Protein AF-A0A2J7VI29-F1 (afdb_monomer_lite)

Sequence (296 aa):
MLHKLSFHVEPAAAAVPGETEPLSVAVHPLVNGQRLDPSGRYFFDVGLVLALRAHNAAPVDFFTCSCGVAGCIGIYEPSELRATADTVSWLIPTGKHGVELVRLPGAGPLLQFTFDRSEYELVLDDLVRQLERVSSSHGGRGVDIWACSEGDGSLPSLGARIAEERERAVAFYDREAWRRQVFGDLLFSELEFTHPNGYIGCLPLENLAYMLSSADHFHLSETAMAHIESVIVPSFRMGIERVTEMARTLAWTAFVHQAFRSERSPVGHALGHLKSAPEWPAVSFALVSDSRTFAP

Foldseek 3Di:
DAKAKAKDKAFDPDDDPPDPDFTEIAIFIAINNHTQQPPPQWGAPLLLCLLCQQPDKDFAQRTDALVPDRCPLPQNDTWIWHHDPFKTKIKGAQDPVGPPRDPDPPDDRIDIHMHTSVSSNVNSVVVVVVLQVVCVVVPNAAYDSHSDDPDPDGDDHSVVSSVVSNVVRVVVRVVVVLLCVQQPLLSQKWKWKAAPVRDIFIARLVLLLCVLLVHDPVDDDPSSSCCSRPPRNVQVVVDDVSSVVSSQVDFQLVSLVRRCVPPQHDPDDPPVVSNPDRHDHPMDIDMDRDPPPPDD

Secondary structure (DSSP, 8-state):
-PBPEEEEEEESS---TT----EEEEEEEEETTEES-TT--SEE-HHHHHHHTTT--EEE--EE-TT--TTTTS--SPEEEEE-SSEEEEEEE--TT---S---TT--SEEEEEEEHHHHHHHHHHHHHHHHHHHHHTTTPPEE--S-----S-PPPHHHHHHHHHHHHHHHHHHHHHHHHHHGGGTTEEEEEE-TTS-EEEEEHHHHHHHHTT--SS---HHHHHHIIIIIHHHHTT-HHHHHHHHTTS-HHHHHHHHHHSTTPPTT--THHHHT-SS--S-EEEEEES------

pLDDT: mean 74.11, std 16.55, range [24.84, 97.31]

Radius of gyration: 21.91 Å; chains: 1; bounding box: 55×42×60 Å

Structure (mmCIF, N/CA/C/O backbone):
data_AF-A0A2J7VI29-F1
#
_entry.id   AF-A0A2J7VI29-F1
#
loop_
_atom_site.group_PDB
_atom_site.id
_atom_site.type_symbol
_atom_site.label_atom_id
_atom_site.label_alt_id
_atom_site.label_comp_id
_atom_site.label_asym_id
_atom_site.label_entity_id
_atom_site.label_seq_id
_atom_site.pdbx_PDB_ins_code
_atom_site.Cartn_x
_atom_site.Cartn_y
_atom_site.Cartn_z
_atom_site.occupancy
_atom_site.B_iso_or_equiv
_atom_site.auth_seq_id
_atom_site.auth_comp_id
_atom_site.auth_asym_id
_atom_site.auth_atom_id
_atom_site.pdbx_PDB_model_num
ATOM 1 N N . MET A 1 1 ? -19.303 -16.030 13.561 1.00 80.69 1 MET A N 1
ATOM 2 C CA . MET A 1 1 ? -18.912 -16.012 14.987 1.00 80.69 1 MET A CA 1
ATOM 3 C C . MET A 1 1 ? -18.307 -14.650 15.266 1.00 80.69 1 MET A C 1
ATOM 5 O O . MET A 1 1 ? -17.481 -14.226 14.466 1.00 80.69 1 MET A O 1
ATOM 9 N N . LEU A 1 2 ? -18.760 -13.952 16.310 1.00 89.56 2 LEU A N 1
ATOM 10 C CA . LEU A 1 2 ? -18.180 -12.662 16.690 1.00 89.56 2 LEU A CA 1
ATOM 11 C C . LEU A 1 2 ? -16.917 -12.891 17.523 1.00 89.56 2 LEU A C 1
ATOM 13 O O . LEU A 1 2 ? -16.881 -13.778 18.377 1.00 89.56 2 LEU A O 1
ATOM 17 N N . HIS A 1 3 ? -15.894 -12.103 17.236 1.00 93.25 3 HIS A N 1
ATOM 18 C CA . HIS A 1 3 ? -14.623 -12.070 17.937 1.00 93.25 3 HIS A CA 1
ATOM 19 C C . HIS A 1 3 ? -14.610 -10.875 18.886 1.00 93.25 3 HIS A C 1
ATOM 21 O O . HIS A 1 3 ? -15.308 -9.888 18.662 1.00 93.25 3 HIS A O 1
ATOM 27 N N . LYS A 1 4 ? -13.777 -10.953 19.921 1.00 92.69 4 LYS A N 1
ATOM 28 C CA . LYS A 1 4 ? -13.492 -9.826 20.811 1.00 92.69 4 LYS A CA 1
ATOM 29 C C . LYS A 1 4 ? -12.178 -9.182 20.409 1.00 92.69 4 LYS A C 1
ATOM 31 O O . LYS A 1 4 ? -11.176 -9.887 20.304 1.00 92.69 4 LYS A O 1
ATOM 36 N N . LEU A 1 5 ? -12.188 -7.870 20.213 1.00 94.25 5 LEU A N 1
ATOM 37 C CA . LEU A 1 5 ? -10.986 -7.086 19.962 1.00 94.25 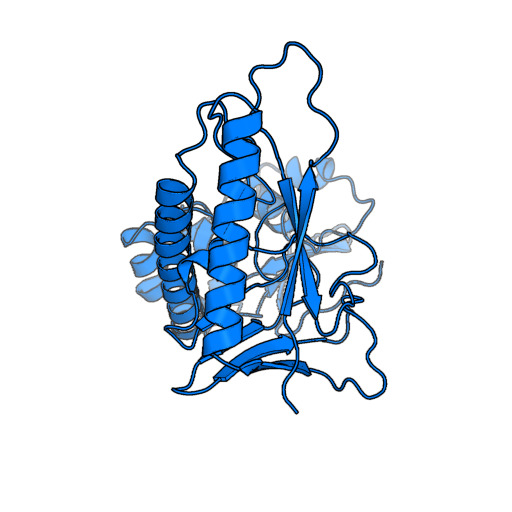5 LEU A CA 1
ATOM 38 C C . LEU A 1 5 ? -10.533 -6.401 21.252 1.00 94.25 5 LEU A C 1
ATOM 40 O O . LEU A 1 5 ? -11.349 -5.885 22.012 1.00 94.25 5 LEU A O 1
ATOM 44 N N . SER A 1 6 ? -9.230 -6.364 21.480 1.00 93.38 6 SER A N 1
ATOM 45 C CA . SER A 1 6 ? -8.593 -5.436 22.407 1.00 93.38 6 SER A CA 1
ATOM 46 C C . SER A 1 6 ? -7.226 -5.026 21.867 1.00 93.38 6 SER A C 1
ATOM 48 O O . SER A 1 6 ? -6.734 -5.598 20.894 1.00 93.38 6 SER A O 1
ATOM 50 N N . PHE A 1 7 ? -6.612 -4.020 22.484 1.00 91.62 7 PHE A N 1
ATOM 51 C CA . PHE A 1 7 ? -5.277 -3.559 22.124 1.00 91.62 7 PHE A CA 1
ATOM 52 C C . PHE A 1 7 ? -4.364 -3.594 23.338 1.00 91.62 7 PHE A C 1
ATOM 54 O O . PHE A 1 7 ? -4.783 -3.287 24.455 1.00 91.62 7 PHE A O 1
ATOM 61 N N . HIS A 1 8 ? -3.114 -3.964 23.098 1.00 88.31 8 HIS A N 1
ATOM 62 C CA . HIS A 1 8 ? -2.039 -3.822 24.060 1.00 88.31 8 HIS A CA 1
ATOM 63 C C . HIS A 1 8 ? -1.077 -2.749 23.561 1.00 88.31 8 HIS A C 1
ATOM 65 O O . HIS A 1 8 ? -0.648 -2.794 22.409 1.00 88.31 8 HIS A O 1
ATOM 71 N N . VAL A 1 9 ? -0.797 -1.768 24.416 1.00 85.62 9 VAL A N 1
ATOM 72 C CA . VAL A 1 9 ? 0.100 -0.649 24.122 1.00 85.62 9 VAL A CA 1
ATOM 73 C C . VAL A 1 9 ? 1.376 -0.855 24.927 1.00 85.62 9 VAL A C 1
ATOM 75 O O . VAL A 1 9 ? 1.343 -0.844 26.158 1.00 85.62 9 VAL A O 1
ATOM 78 N N . GLU A 1 10 ? 2.489 -1.049 24.230 1.00 79.50 10 GLU A N 1
ATOM 79 C CA . GLU A 1 10 ? 3.818 -1.212 24.813 1.00 79.50 10 GLU A CA 1
ATOM 80 C C . GLU A 1 10 ? 4.670 0.020 24.467 1.00 79.50 10 GLU A C 1
ATOM 82 O O . GLU A 1 10 ? 4.661 0.465 23.319 1.00 79.50 10 GLU A O 1
ATOM 87 N N . PRO A 1 11 ? 5.431 0.600 25.408 1.00 68.62 11 PRO A N 1
ATOM 88 C CA . PRO A 1 11 ? 6.469 1.561 25.051 1.00 68.62 11 PRO A CA 1
ATOM 89 C C . PRO A 1 11 ? 7.506 0.869 24.156 1.00 68.62 11 PRO A C 1
ATOM 91 O O . PRO A 1 11 ? 8.069 -0.154 24.553 1.00 68.62 11 PRO A O 1
ATOM 94 N N . ALA A 1 12 ? 7.787 1.412 22.971 1.00 59.31 12 ALA A N 1
ATOM 95 C CA . ALA A 1 12 ? 8.941 0.968 22.200 1.00 59.31 12 ALA A CA 1
ATOM 96 C C . ALA A 1 12 ? 10.185 1.425 22.975 1.00 59.31 12 ALA A C 1
ATOM 98 O O . ALA A 1 12 ? 10.277 2.606 23.278 1.00 59.31 12 ALA A O 1
ATOM 99 N N . ALA A 1 13 ? 11.031 0.473 23.393 1.00 53.31 13 ALA A N 1
ATOM 100 C CA . ALA A 1 13 ? 12.284 0.615 24.155 1.00 53.31 13 ALA A CA 1
ATOM 101 C C . ALA A 1 13 ? 12.536 1.973 24.856 1.00 53.31 13 ALA A C 1
ATOM 103 O O . ALA A 1 13 ? 12.713 2.999 24.212 1.00 53.31 13 ALA A O 1
ATOM 104 N N . ALA A 1 14 ? 12.631 1.950 26.193 1.00 44.53 14 ALA A N 1
ATOM 105 C CA . ALA A 1 14 ? 12.780 3.129 27.052 1.00 44.53 14 ALA A CA 1
ATOM 106 C C . ALA A 1 14 ? 13.687 4.224 26.458 1.00 44.53 14 ALA A C 1
ATOM 108 O O . ALA A 1 14 ? 14.887 4.010 26.285 1.00 44.53 14 ALA A O 1
ATOM 109 N N . ALA A 1 15 ? 13.098 5.397 26.206 1.00 44.59 15 ALA A N 1
ATOM 110 C CA . ALA A 1 15 ? 13.820 6.598 25.810 1.00 44.59 15 ALA A CA 1
ATOM 111 C C . ALA A 1 15 ? 15.013 6.830 26.752 1.00 44.59 15 ALA A C 1
ATOM 113 O O . ALA A 1 15 ? 14.869 6.766 27.981 1.00 44.59 15 ALA A O 1
ATOM 114 N N . VAL A 1 16 ? 16.191 7.093 26.186 1.00 44.09 16 VAL A N 1
ATOM 115 C CA . VAL A 1 16 ? 17.379 7.406 26.978 1.00 44.09 16 VAL A CA 1
ATOM 116 C C . VAL A 1 16 ? 17.107 8.711 27.743 1.00 44.09 16 VAL A C 1
ATOM 118 O O . VAL A 1 16 ? 16.681 9.704 27.143 1.00 44.09 16 VAL A O 1
ATOM 121 N N . PRO A 1 17 ? 17.312 8.756 29.074 1.00 38.56 17 PRO A N 1
ATOM 122 C CA . PRO A 1 17 ? 17.090 9.973 29.844 1.00 38.56 17 PRO A CA 1
ATOM 123 C C . PRO A 1 17 ? 17.957 11.119 29.309 1.00 38.56 17 PRO A C 1
ATOM 125 O O . PRO A 1 17 ? 19.179 11.079 29.422 1.00 38.56 17 PRO A O 1
ATOM 128 N N . GLY A 1 18 ? 17.318 12.147 28.745 1.00 43.62 18 GLY A N 1
ATOM 129 C CA . GLY A 1 18 ? 17.994 13.322 28.183 1.00 43.62 18 GLY A CA 1
ATOM 130 C C . GLY A 1 18 ? 17.698 13.579 26.707 1.00 43.62 18 GLY A C 1
ATOM 131 O O . GLY A 1 18 ? 17.940 14.691 26.245 1.00 43.62 18 GLY A O 1
ATOM 132 N N . GLU A 1 19 ? 17.112 12.618 25.991 1.00 44.69 19 GLU A N 1
ATOM 133 C CA . GLU A 1 19 ? 16.718 12.813 24.595 1.00 44.69 19 GLU A CA 1
ATOM 134 C C . GLU A 1 19 ? 15.324 13.462 24.487 1.00 44.69 19 GLU A C 1
ATOM 136 O O . GLU A 1 19 ? 14.339 13.097 25.144 1.00 44.69 19 GLU A O 1
ATOM 141 N N . THR A 1 20 ? 15.250 14.502 23.657 1.00 49.78 20 THR A N 1
ATOM 142 C CA . THR A 1 20 ? 14.024 15.215 23.259 1.00 49.78 20 THR A CA 1
ATOM 143 C C . THR A 1 20 ? 13.208 14.446 22.225 1.00 49.78 20 THR A C 1
ATOM 145 O O . THR A 1 20 ? 12.322 15.021 21.595 1.00 49.78 20 THR A O 1
ATOM 148 N N . GLU A 1 21 ? 13.505 13.164 22.031 1.00 53.47 21 GLU A N 1
ATOM 149 C CA . GLU A 1 21 ? 12.829 12.350 21.039 1.00 53.47 21 GLU A CA 1
ATOM 150 C C . GLU A 1 21 ? 11.382 12.038 21.454 1.00 53.47 21 GLU A C 1
ATOM 152 O O . GLU A 1 21 ? 11.040 12.029 22.652 1.00 53.47 21 GLU A O 1
ATOM 157 N N . PRO A 1 22 ? 10.493 11.853 20.466 1.00 55.94 22 PRO A N 1
ATOM 158 C CA . PRO A 1 22 ? 9.116 11.482 20.725 1.00 55.94 22 PRO A CA 1
ATOM 159 C C . PRO A 1 22 ? 9.017 10.086 21.342 1.00 55.94 22 PRO A C 1
ATOM 161 O O . PRO A 1 22 ? 9.824 9.203 21.058 1.00 55.94 22 PRO A O 1
ATOM 164 N N . LEU A 1 23 ? 8.001 9.866 22.180 1.00 65.56 23 LEU A N 1
ATOM 165 C CA . LEU A 1 23 ? 7.782 8.545 22.756 1.00 65.56 23 LEU A CA 1
ATOM 166 C C . LEU A 1 23 ? 7.130 7.645 21.705 1.00 65.56 23 LEU A C 1
ATOM 168 O O . LEU A 1 23 ? 5.953 7.814 21.384 1.00 65.56 23 LEU A O 1
ATOM 172 N N . SER A 1 24 ? 7.895 6.680 21.208 1.00 68.38 24 SER A N 1
ATOM 173 C CA . SER A 1 24 ? 7.383 5.639 20.322 1.00 68.38 24 SER A CA 1
ATOM 174 C C . SER A 1 24 ? 6.614 4.590 21.125 1.00 68.38 24 SER A C 1
ATOM 176 O O . SER A 1 24 ? 7.100 4.098 22.149 1.00 68.38 24 SER A O 1
ATOM 178 N N . VAL A 1 25 ? 5.410 4.234 20.677 1.00 74.75 25 VAL A N 1
ATOM 179 C CA . VAL A 1 25 ? 4.623 3.138 21.260 1.00 74.75 25 VAL A CA 1
ATOM 180 C C . VAL A 1 25 ? 4.304 2.093 20.203 1.00 74.75 25 VAL A C 1
ATOM 182 O O . VAL A 1 25 ? 3.877 2.401 19.095 1.00 74.75 25 VAL A O 1
ATOM 185 N N . ALA A 1 26 ? 4.473 0.830 20.571 1.00 76.44 26 ALA A N 1
ATOM 186 C CA . ALA A 1 26 ? 4.020 -0.289 19.776 1.00 76.44 26 ALA A CA 1
ATOM 187 C C . ALA A 1 26 ? 2.586 -0.644 20.188 1.00 76.44 26 ALA A C 1
ATOM 189 O O . ALA A 1 26 ? 2.298 -0.899 21.360 1.00 76.44 26 ALA A O 1
ATOM 190 N N . VAL A 1 27 ? 1.669 -0.650 19.220 1.00 83.56 27 VAL A N 1
ATOM 191 C CA . VAL A 1 27 ? 0.286 -1.087 19.430 1.00 83.56 27 VAL A CA 1
ATOM 192 C C . VAL A 1 27 ? 0.111 -2.477 18.841 1.00 83.56 27 VAL A C 1
ATOM 194 O O . VAL A 1 27 ? 0.447 -2.736 17.688 1.00 83.56 27 VAL A O 1
ATOM 197 N N . HIS A 1 28 ? -0.439 -3.386 19.637 1.00 86.75 28 HIS A N 1
ATOM 198 C CA . HIS A 1 28 ? -0.643 -4.774 19.254 1.00 86.75 28 HIS A CA 1
ATOM 199 C C . HIS A 1 28 ? -2.128 -5.129 19.341 1.00 86.75 28 HIS A C 1
ATOM 201 O O . HIS A 1 28 ? -2.707 -5.014 20.424 1.00 86.75 28 HIS A O 1
ATOM 207 N N . PRO A 1 29 ? -2.769 -5.564 18.240 1.00 89.25 29 PRO A N 1
ATOM 208 C CA . PRO A 1 29 ? -4.144 -6.043 18.283 1.00 89.25 29 PRO A CA 1
ATOM 209 C C . PRO A 1 29 ? -4.206 -7.446 18.895 1.00 89.25 29 PRO A C 1
ATOM 211 O O . PRO A 1 29 ? -3.446 -8.348 18.521 1.00 89.25 29 PRO A O 1
ATOM 214 N N . LEU A 1 30 ? -5.148 -7.636 19.817 1.00 90.62 30 LEU A N 1
ATOM 215 C CA . LEU A 1 30 ? -5.491 -8.919 20.410 1.00 90.62 30 LEU A CA 1
ATOM 216 C C . LEU A 1 30 ? -6.895 -9.309 19.955 1.00 90.62 30 LEU A C 1
ATOM 218 O O . LEU A 1 30 ? -7.877 -8.650 20.292 1.00 90.62 30 LEU A O 1
ATOM 222 N N . VAL A 1 31 ? -7.002 -10.421 19.235 1.00 89.44 31 VAL A N 1
ATOM 223 C CA . VAL A 1 31 ? -8.285 -11.018 18.860 1.00 89.44 31 VAL A CA 1
ATOM 224 C C . VAL A 1 31 ? -8.525 -12.222 19.756 1.00 89.44 31 VAL A C 1
ATOM 226 O O . VAL A 1 31 ? -7.710 -13.140 19.819 1.00 89.44 31 VAL A O 1
ATOM 229 N N . ASN A 1 32 ? -9.639 -12.214 20.487 1.00 90.38 32 ASN A N 1
ATOM 230 C CA . ASN A 1 32 ? -9.966 -13.212 21.507 1.00 90.38 32 ASN A CA 1
ATOM 231 C C . ASN A 1 32 ? -8.832 -13.396 22.538 1.00 90.38 32 ASN A C 1
ATOM 233 O O . ASN A 1 32 ? -8.572 -14.504 23.000 1.00 90.38 32 ASN A O 1
ATOM 237 N N . GLY A 1 33 ? -8.140 -12.303 22.880 1.00 88.50 33 GLY A N 1
ATOM 238 C CA . GLY A 1 33 ? -7.009 -12.312 23.813 1.00 88.50 33 GLY A CA 1
ATOM 239 C C . GLY A 1 33 ? -5.690 -12.831 23.229 1.00 88.50 33 GLY A C 1
ATOM 240 O O . GLY A 1 33 ? -4.709 -12.917 23.961 1.00 88.50 33 GLY A O 1
ATOM 241 N N . GLN A 1 34 ? -5.636 -13.158 21.935 1.00 87.06 34 GLN A N 1
ATOM 242 C CA . GLN A 1 34 ? -4.415 -13.591 21.256 1.00 87.06 34 GLN A CA 1
ATOM 243 C C . GLN A 1 34 ? -3.879 -12.484 20.356 1.00 87.06 34 GLN A C 1
ATOM 245 O O . GLN A 1 34 ? -4.606 -11.941 19.525 1.00 87.06 34 GLN A O 1
ATOM 250 N N . ARG A 1 35 ? -2.594 -12.166 20.509 1.00 84.62 35 ARG A N 1
ATOM 251 C CA . ARG A 1 35 ? -1.897 -11.202 19.657 1.00 84.62 35 ARG A CA 1
ATOM 252 C C . ARG A 1 35 ? -1.860 -11.717 18.220 1.00 84.62 35 ARG A C 1
ATOM 254 O O . ARG A 1 35 ? -1.420 -12.843 18.013 1.00 84.62 35 ARG A O 1
ATOM 261 N N . LEU A 1 36 ? -2.287 -10.900 17.252 1.00 79.12 36 LEU A N 1
ATOM 262 C CA . LEU A 1 36 ? -2.335 -11.318 15.843 1.00 79.12 36 LEU A CA 1
ATOM 263 C C . LEU A 1 36 ? -0.957 -11.606 15.248 1.00 79.12 36 LEU A C 1
ATOM 265 O O . LEU A 1 36 ? -0.849 -12.529 14.456 1.00 79.12 36 LEU A O 1
ATOM 269 N N . ASP A 1 37 ? 0.081 -10.887 15.673 1.00 76.50 37 ASP A N 1
ATOM 270 C CA . ASP A 1 37 ? 1.482 -11.206 15.386 1.00 76.50 37 ASP A CA 1
ATOM 271 C C . ASP A 1 37 ? 2.205 -11.596 16.686 1.00 76.50 37 ASP A C 1
ATOM 273 O O . ASP A 1 37 ? 2.745 -10.724 17.374 1.00 76.50 37 ASP A O 1
ATOM 277 N N . PRO A 1 38 ? 2.226 -12.888 17.058 1.00 71.31 38 PRO A N 1
ATOM 278 C CA . PRO A 1 38 ? 2.905 -13.348 18.267 1.00 71.31 38 PRO A CA 1
ATOM 279 C C . PRO A 1 38 ? 4.416 -13.093 18.254 1.00 71.31 38 PRO A C 1
ATOM 281 O O . PRO A 1 38 ? 5.033 -13.054 19.315 1.00 71.31 38 PRO A O 1
ATOM 284 N N . SER A 1 39 ? 5.013 -12.959 17.066 1.00 69.00 39 SER A N 1
ATOM 285 C CA . SER A 1 39 ? 6.457 -12.805 16.892 1.00 69.00 39 SER A CA 1
ATOM 286 C C . SER A 1 39 ? 6.938 -11.361 17.044 1.00 69.00 39 SER A C 1
ATOM 288 O O . SER A 1 39 ? 8.134 -11.144 17.228 1.00 69.00 39 SER A O 1
ATOM 290 N N . GLY A 1 40 ? 6.019 -10.393 16.971 1.00 70.00 40 GLY A N 1
ATOM 291 C CA . GLY A 1 40 ? 6.326 -8.964 17.016 1.00 70.00 40 GLY A CA 1
ATOM 292 C C . GLY A 1 40 ? 7.206 -8.483 15.866 1.00 70.00 40 GLY A C 1
ATOM 293 O O . GLY A 1 40 ? 7.924 -7.501 16.018 1.00 70.00 40 GLY A O 1
ATOM 294 N N . ARG A 1 41 ? 7.179 -9.195 14.737 1.00 68.44 41 ARG A N 1
ATOM 295 C CA . ARG A 1 41 ? 7.944 -8.872 13.529 1.00 68.44 41 ARG A CA 1
ATOM 296 C C . ARG A 1 41 ? 7.280 -7.793 12.683 1.00 68.44 41 ARG A C 1
ATOM 298 O O . ARG A 1 41 ? 7.955 -7.205 11.842 1.00 68.44 41 ARG A O 1
ATOM 305 N N . TYR A 1 42 ? 5.985 -7.563 12.875 1.00 71.88 42 TYR A N 1
ATOM 306 C CA . TYR A 1 42 ? 5.188 -6.660 12.058 1.00 71.88 42 TYR A CA 1
ATOM 307 C C . TYR A 1 42 ? 4.680 -5.485 12.885 1.00 71.88 42 TYR A C 1
ATOM 309 O O . TYR A 1 42 ? 4.331 -5.622 14.063 1.00 71.88 42 TYR A O 1
ATOM 317 N N . PHE A 1 43 ? 4.597 -4.329 12.237 1.00 75.25 43 PHE A N 1
ATOM 318 C CA . PHE A 1 43 ? 3.990 -3.148 12.825 1.00 75.25 43 PHE A CA 1
ATOM 319 C C . PHE A 1 43 ? 2.520 -3.101 12.436 1.00 75.25 43 PHE A C 1
ATOM 321 O O . PHE A 1 43 ? 2.182 -3.286 11.269 1.00 75.25 43 PHE A O 1
ATOM 328 N N . PHE A 1 44 ? 1.650 -2.891 13.421 1.00 80.69 44 PHE A N 1
ATOM 329 C CA . PHE A 1 44 ? 0.224 -2.732 13.180 1.00 80.69 44 PHE A CA 1
ATOM 330 C C . PHE A 1 44 ? -0.089 -1.265 12.894 1.00 80.69 44 PHE A C 1
ATOM 332 O O . PHE A 1 44 ? 0.242 -0.402 13.712 1.00 80.69 44 PHE A O 1
ATOM 339 N N . ASP A 1 45 ? -0.753 -0.987 11.773 1.00 78.44 45 ASP A N 1
ATOM 340 C CA . ASP A 1 45 ? -1.112 0.379 11.383 1.00 78.44 45 ASP A CA 1
ATOM 341 C C . ASP A 1 45 ? -2.344 0.876 12.160 1.00 78.44 45 ASP A C 1
ATOM 343 O O . ASP A 1 45 ? -3.485 0.927 11.687 1.00 78.44 45 ASP A O 1
ATOM 347 N N . VAL A 1 46 ? -2.110 1.214 13.426 1.00 79.69 46 VAL A N 1
ATOM 348 C CA . VAL A 1 46 ? -3.139 1.740 14.325 1.00 79.69 46 VAL A CA 1
ATOM 349 C C . VAL A 1 46 ? -3.636 3.116 13.882 1.00 79.69 46 VAL A C 1
ATOM 351 O O . VAL A 1 46 ? -4.810 3.424 14.089 1.00 79.69 46 VAL A O 1
ATOM 354 N N . GLY A 1 47 ? -2.775 3.933 13.270 1.00 76.12 47 GLY A N 1
ATOM 355 C CA . GLY A 1 47 ? -3.136 5.262 12.781 1.00 76.12 47 GLY A CA 1
ATOM 356 C C . GLY A 1 47 ? -4.242 5.170 11.737 1.00 76.12 47 GLY A C 1
ATOM 357 O O . GLY A 1 47 ? -5.292 5.801 11.889 1.00 76.12 47 GLY A O 1
ATOM 358 N N . LEU A 1 48 ? -4.056 4.282 10.760 1.00 75.56 48 LEU A N 1
ATOM 359 C CA . LEU A 1 48 ? -5.034 3.991 9.721 1.00 75.56 48 LEU A CA 1
ATOM 360 C C . LEU A 1 48 ? -6.347 3.425 10.286 1.00 75.56 48 LEU A C 1
ATOM 362 O O . LEU A 1 48 ? -7.438 3.873 9.924 1.00 75.56 48 LEU A O 1
ATOM 366 N N . VAL A 1 49 ? -6.270 2.486 11.234 1.00 82.06 49 VAL A N 1
ATOM 367 C CA . VAL A 1 49 ? -7.465 1.898 11.868 1.00 82.06 49 VAL A CA 1
ATOM 368 C C . VAL A 1 49 ? -8.257 2.933 12.677 1.00 82.06 49 VAL A C 1
ATOM 370 O O . VAL A 1 49 ? -9.492 2.953 12.622 1.00 82.06 49 VAL A O 1
ATOM 373 N N . LEU A 1 50 ? -7.573 3.825 13.398 1.00 82.25 50 LEU A N 1
ATOM 374 C CA . LEU A 1 50 ? -8.201 4.925 14.134 1.00 82.25 50 LEU A CA 1
ATOM 375 C C . LEU A 1 50 ? -8.792 5.989 13.205 1.00 82.25 50 LEU A C 1
ATOM 377 O O . LEU A 1 50 ? -9.822 6.574 13.547 1.00 82.25 50 LEU A O 1
ATOM 381 N N . ALA A 1 51 ? -8.170 6.226 12.050 1.00 76.44 51 ALA A N 1
ATOM 382 C CA . ALA A 1 51 ? -8.643 7.162 11.039 1.00 76.44 51 ALA A CA 1
ATOM 383 C C . ALA A 1 51 ? -9.924 6.681 10.340 1.00 76.44 51 ALA A C 1
ATOM 385 O O . ALA A 1 51 ? -10.856 7.463 10.134 1.00 76.44 51 ALA A O 1
ATOM 386 N N . LEU A 1 52 ? -9.989 5.392 9.995 1.00 75.00 52 LEU A N 1
ATOM 387 C CA . LEU A 1 52 ? -11.131 4.798 9.293 1.00 75.00 52 LEU A CA 1
ATOM 388 C C . LEU A 1 52 ? -12.299 4.455 10.228 1.00 75.00 52 LEU A C 1
ATOM 390 O O . LEU A 1 52 ? -13.464 4.515 9.813 1.00 75.00 52 LEU A O 1
ATOM 394 N N . ARG A 1 53 ? -12.001 4.118 11.493 1.00 76.38 53 ARG A N 1
ATOM 395 C CA . ARG A 1 53 ? -12.977 3.625 12.481 1.00 76.38 53 ARG A CA 1
ATOM 396 C C . ARG A 1 53 ? -13.846 2.503 11.881 1.00 76.38 53 ARG A C 1
ATOM 398 O O . ARG A 1 53 ? -13.366 1.672 11.118 1.00 76.38 53 ARG A O 1
ATOM 405 N N . ALA A 1 54 ? -15.125 2.456 12.251 1.00 66.50 54 ALA A N 1
ATOM 406 C CA . ALA A 1 54 ? -16.130 1.537 11.722 1.00 66.50 54 ALA A CA 1
ATOM 407 C C . ALA A 1 54 ? -16.970 2.163 10.590 1.00 66.50 54 ALA A C 1
ATOM 409 O O . ALA A 1 54 ? -18.077 1.704 10.310 1.00 66.50 54 ALA A O 1
ATOM 410 N N . HIS A 1 55 ? -16.540 3.280 9.996 1.00 64.25 55 HIS A N 1
ATOM 411 C CA . HIS A 1 55 ? -17.440 4.075 9.155 1.00 64.25 55 HIS A CA 1
ATOM 412 C C . HIS A 1 55 ? -17.522 3.592 7.711 1.00 64.25 55 HIS A C 1
ATOM 414 O O . HIS A 1 55 ? -18.593 3.703 7.121 1.00 64.25 55 HIS A O 1
ATOM 420 N N . ASN A 1 56 ? -16.450 3.016 7.168 1.00 63.19 56 ASN A N 1
ATOM 421 C CA . ASN A 1 56 ? -16.370 2.682 5.749 1.00 63.19 56 ASN A CA 1
ATOM 422 C C . ASN A 1 56 ? -15.840 1.268 5.528 1.00 63.19 56 ASN A C 1
ATOM 424 O O . ASN A 1 56 ? -15.003 0.788 6.287 1.00 63.19 56 ASN A O 1
ATOM 428 N N . ALA A 1 57 ? -16.303 0.625 4.454 1.00 69.38 57 ALA A N 1
ATOM 429 C CA . ALA A 1 57 ? -15.562 -0.483 3.879 1.00 69.38 57 ALA A CA 1
ATOM 430 C C . ALA A 1 57 ? -14.383 0.087 3.078 1.00 69.38 57 ALA A C 1
ATOM 432 O O . ALA A 1 57 ? -14.595 0.950 2.226 1.00 69.38 57 ALA A O 1
ATOM 433 N N . ALA A 1 58 ? -13.165 -0.360 3.359 1.00 69.69 58 ALA A N 1
ATOM 434 C CA . ALA A 1 58 ? -11.956 0.115 2.702 1.00 69.69 58 ALA A CA 1
ATOM 435 C C . ALA A 1 58 ? -10.928 -1.021 2.602 1.00 69.69 58 ALA A C 1
ATOM 437 O O . ALA A 1 58 ? -10.870 -1.860 3.508 1.00 69.69 58 ALA A O 1
ATOM 438 N N . PRO A 1 59 ? -10.099 -1.064 1.542 1.00 71.44 59 PRO A N 1
ATOM 439 C CA . PRO A 1 59 ? -8.848 -1.807 1.629 1.00 71.44 59 PRO A CA 1
ATOM 440 C C . PRO A 1 59 ? -8.033 -1.225 2.792 1.00 71.44 59 PRO A C 1
ATOM 442 O O . PRO A 1 59 ? -8.162 -0.050 3.066 1.00 71.44 59 PRO A O 1
ATOM 445 N N . VAL A 1 60 ? -7.258 -1.997 3.540 1.00 73.75 60 VAL A N 1
ATOM 446 C CA . VAL A 1 60 ? -6.437 -1.527 4.672 1.00 73.75 60 VAL A CA 1
ATOM 447 C C . VAL A 1 60 ? -5.207 -2.410 4.719 1.00 73.75 60 VAL A C 1
ATOM 449 O O . VAL A 1 60 ? -5.339 -3.622 4.613 1.00 73.75 60 VAL A O 1
ATOM 452 N N . ASP A 1 61 ? -4.027 -1.847 4.933 1.00 74.06 61 ASP A N 1
ATOM 453 C CA . ASP A 1 61 ? -2.838 -2.644 5.224 1.00 74.06 61 ASP A CA 1
ATOM 454 C C . ASP A 1 61 ? -2.635 -2.679 6.734 1.00 74.06 61 ASP A C 1
ATOM 456 O O . ASP A 1 61 ? -1.923 -1.869 7.312 1.00 74.06 61 ASP A O 1
ATOM 460 N N . PHE A 1 62 ? -3.317 -3.617 7.403 1.00 77.38 62 PHE A N 1
ATOM 461 C CA . PHE A 1 62 ? -3.273 -3.713 8.869 1.00 77.38 62 PHE A CA 1
ATOM 462 C C . PHE A 1 62 ? -1.859 -3.940 9.407 1.00 77.38 62 PHE A C 1
ATOM 464 O O . PHE A 1 62 ? -1.593 -3.623 10.563 1.00 77.38 62 PHE A O 1
ATOM 471 N N . PHE A 1 63 ? -0.981 -4.526 8.594 1.00 76.88 63 PHE A N 1
ATOM 472 C CA . PHE A 1 63 ? 0.379 -4.866 8.969 1.00 76.88 63 PHE A CA 1
ATOM 473 C C . PHE A 1 63 ? 1.353 -4.398 7.894 1.00 76.88 63 PHE A C 1
ATOM 475 O O . PHE A 1 63 ? 1.172 -4.696 6.713 1.00 76.88 63 PHE A O 1
ATOM 482 N N . THR A 1 64 ? 2.420 -3.729 8.317 1.00 68.31 64 THR A N 1
ATOM 483 C CA . THR A 1 64 ? 3.494 -3.266 7.435 1.00 68.31 64 THR A CA 1
ATOM 484 C C . THR A 1 64 ? 4.862 -3.638 7.999 1.00 68.31 64 THR A C 1
ATOM 486 O O . THR A 1 64 ? 5.010 -4.028 9.165 1.00 68.31 64 THR A O 1
ATOM 489 N N . CYS A 1 65 ? 5.892 -3.503 7.159 1.00 64.38 65 CYS A N 1
ATOM 490 C CA . CYS A 1 65 ? 7.269 -3.418 7.632 1.00 64.38 65 CYS A CA 1
ATOM 491 C C . CYS A 1 65 ? 7.483 -2.033 8.234 1.00 64.38 65 CYS A C 1
ATOM 493 O O . CYS A 1 65 ? 6.596 -1.176 8.154 1.00 64.38 65 CYS A O 1
ATOM 495 N N . SER A 1 66 ? 8.659 -1.800 8.815 1.00 58.03 66 SER A N 1
ATOM 496 C CA . SER A 1 66 ? 9.020 -0.460 9.278 1.00 58.03 66 SER A CA 1
ATOM 497 C C . SER A 1 66 ? 8.788 0.572 8.167 1.00 58.03 66 SER A C 1
ATOM 499 O O . SER A 1 66 ? 8.137 1.572 8.394 1.00 58.03 66 SER A O 1
ATOM 501 N N . CYS A 1 67 ? 9.127 0.254 6.918 1.00 56.47 67 CYS A N 1
ATOM 502 C CA . CYS A 1 67 ? 8.903 1.074 5.723 1.00 56.47 67 CYS A CA 1
ATOM 503 C C . CYS A 1 67 ? 7.471 1.587 5.448 1.00 56.47 67 CYS A C 1
ATOM 505 O O . CYS A 1 67 ? 7.329 2.468 4.603 1.00 56.47 67 CYS A O 1
ATOM 507 N N . GLY A 1 68 ? 6.417 1.022 6.053 1.00 55.19 68 GLY A N 1
ATOM 508 C CA . GLY A 1 68 ? 5.026 1.466 5.844 1.00 55.19 68 GLY A CA 1
ATOM 509 C C . GLY A 1 68 ? 4.428 1.178 4.455 1.00 55.19 68 GLY A C 1
ATOM 510 O O . GLY A 1 68 ? 3.311 1.591 4.171 1.00 55.19 68 GLY A O 1
ATOM 511 N N . VAL A 1 69 ? 5.149 0.479 3.573 1.00 58.31 69 VAL A N 1
ATOM 512 C CA . VAL A 1 69 ? 4.680 0.140 2.217 1.00 58.31 69 VAL A CA 1
ATOM 513 C C . VAL A 1 69 ? 3.762 -1.085 2.259 1.00 58.31 69 VAL A C 1
ATOM 515 O O . VAL A 1 69 ? 4.095 -2.086 2.882 1.00 58.31 69 VAL A O 1
ATOM 518 N N . ALA A 1 70 ? 2.631 -1.059 1.559 1.00 56.66 70 ALA A N 1
ATOM 519 C CA . ALA A 1 70 ? 1.761 -2.227 1.420 1.00 56.66 70 ALA A CA 1
ATOM 520 C C . ALA A 1 70 ? 2.503 -3.425 0.793 1.00 56.66 70 ALA A C 1
ATOM 522 O O . ALA A 1 70 ? 3.251 -3.273 -0.173 1.00 56.66 70 ALA A O 1
ATOM 523 N N . GLY A 1 71 ? 2.310 -4.629 1.333 1.00 53.69 71 GLY A N 1
ATOM 524 C CA . GLY A 1 71 ? 2.884 -5.866 0.789 1.00 53.69 71 GLY A CA 1
ATOM 525 C C . GLY A 1 71 ? 4.370 -6.125 1.035 1.00 53.69 71 GLY A C 1
ATOM 526 O O . GLY A 1 71 ? 4.807 -7.256 0.830 1.00 53.69 71 GLY A O 1
ATOM 527 N N . CYS A 1 72 ? 5.119 -5.171 1.591 1.00 59.88 72 CYS A N 1
ATOM 528 C CA . CYS A 1 72 ? 6.540 -5.348 1.939 1.00 59.88 72 CYS A CA 1
ATOM 529 C C . CYS A 1 72 ? 6.812 -6.459 2.977 1.00 59.88 72 CYS A C 1
ATOM 531 O O . CYS A 1 72 ? 7.941 -6.908 3.150 1.00 59.88 72 CYS A O 1
ATOM 533 N N . ILE A 1 73 ? 5.778 -6.910 3.695 1.00 60.62 73 ILE A N 1
ATOM 534 C CA . ILE A 1 73 ? 5.853 -8.019 4.662 1.00 60.62 73 ILE A CA 1
ATOM 535 C C . ILE A 1 73 ? 5.340 -9.347 4.100 1.00 60.62 73 ILE A C 1
ATOM 537 O O . ILE A 1 73 ? 5.148 -10.299 4.854 1.00 60.62 73 ILE A O 1
ATOM 541 N N . GLY A 1 74 ? 5.086 -9.421 2.792 1.00 56.59 74 GLY A N 1
ATOM 542 C CA . GLY A 1 74 ? 4.572 -10.622 2.135 1.00 56.59 74 GLY A CA 1
ATOM 543 C C . GLY A 1 74 ? 3.042 -10.726 2.064 1.00 56.59 74 GLY A C 1
ATOM 544 O O . GLY A 1 74 ? 2.534 -11.765 1.640 1.00 56.59 74 GLY A O 1
ATOM 545 N N . ILE A 1 75 ? 2.300 -9.673 2.443 1.00 62.38 75 ILE A N 1
ATOM 546 C CA . ILE A 1 75 ? 0.840 -9.551 2.240 1.00 62.38 75 ILE A CA 1
ATOM 547 C C . ILE A 1 75 ? 0.580 -8.798 0.930 1.00 62.38 75 ILE A C 1
ATOM 549 O O . ILE A 1 75 ? 0.314 -7.604 0.923 1.00 62.38 75 ILE A O 1
ATOM 553 N N . TYR A 1 76 ? 0.729 -9.481 -0.203 1.00 57.41 76 TYR A N 1
ATOM 554 C CA . TYR A 1 76 ? 0.678 -8.834 -1.525 1.00 57.41 76 TYR A CA 1
ATOM 555 C C . TYR A 1 76 ? -0.737 -8.498 -2.020 1.00 57.41 76 TYR A C 1
ATOM 557 O O . TYR A 1 76 ? -0.895 -7.742 -2.975 1.00 57.41 76 TYR A O 1
ATOM 565 N N . GLU A 1 77 ? -1.763 -9.063 -1.388 1.00 65.81 77 GLU A N 1
ATOM 566 C CA . GLU A 1 77 ? -3.159 -8.694 -1.618 1.00 65.81 77 GLU A CA 1
ATOM 567 C C . GLU A 1 77 ? -3.608 -7.749 -0.500 1.00 65.81 77 GLU A C 1
ATOM 569 O O . GLU A 1 77 ? -3.259 -7.992 0.654 1.00 65.81 77 GLU A O 1
ATOM 574 N N . PRO A 1 78 ? -4.385 -6.694 -0.791 1.00 69.38 78 PRO A N 1
ATOM 575 C CA . PRO A 1 78 ? -4.811 -5.763 0.247 1.00 69.38 78 PRO A CA 1
ATOM 576 C C . PRO A 1 78 ? -5.658 -6.492 1.289 1.00 69.38 78 PRO A C 1
ATOM 578 O O . PRO A 1 78 ? -6.513 -7.314 0.941 1.00 69.38 78 PRO A O 1
ATOM 581 N N . SER A 1 79 ? -5.472 -6.152 2.564 1.00 79.75 79 SER A N 1
ATOM 582 C CA . SER A 1 79 ? -6.490 -6.523 3.547 1.00 79.75 79 SER A CA 1
ATOM 583 C C . SER A 1 79 ? -7.712 -5.623 3.369 1.00 79.75 79 SER A C 1
ATOM 585 O O . SER A 1 79 ? -7.658 -4.598 2.692 1.00 79.75 79 SER A O 1
ATOM 587 N N . GLU A 1 80 ? -8.845 -6.002 3.946 1.00 83.88 80 GLU A N 1
ATOM 588 C CA . GLU A 1 80 ? -10.068 -5.208 3.877 1.00 83.88 80 GLU A CA 1
ATOM 589 C C . GLU A 1 80 ? -10.657 -5.012 5.269 1.00 83.88 80 GLU A C 1
ATOM 591 O O . GLU A 1 80 ? -10.807 -5.959 6.045 1.00 83.88 80 GLU A O 1
ATOM 596 N N . LEU A 1 81 ? -11.058 -3.781 5.561 1.00 86.94 81 LEU A N 1
ATOM 597 C CA . LEU A 1 81 ? -11.995 -3.465 6.623 1.00 86.94 81 LEU A CA 1
ATOM 598 C C . LEU A 1 81 ? -13.381 -3.371 5.987 1.00 86.94 81 LEU A C 1
ATOM 600 O O . LEU A 1 81 ? -13.586 -2.603 5.055 1.00 86.94 81 LEU A O 1
ATOM 604 N N . ARG A 1 82 ? -14.349 -4.150 6.469 1.00 88.50 82 ARG A N 1
ATOM 605 C CA . ARG A 1 82 ? -15.753 -4.078 6.038 1.00 88.50 82 ARG A CA 1
ATOM 606 C C . ARG A 1 82 ? -16.621 -3.701 7.219 1.00 88.50 82 ARG A C 1
ATOM 608 O O . ARG A 1 82 ? -16.608 -4.407 8.219 1.00 88.50 82 ARG A O 1
ATOM 615 N N . ALA A 1 83 ? -17.409 -2.644 7.093 1.00 86.56 83 ALA A N 1
ATOM 616 C CA . ALA A 1 83 ? -18.358 -2.246 8.123 1.00 86.56 83 ALA A CA 1
ATOM 617 C C . ALA A 1 83 ? -19.804 -2.380 7.629 1.00 86.56 83 ALA A C 1
ATOM 619 O O . ALA A 1 83 ? -20.133 -1.984 6.512 1.00 86.56 83 ALA A O 1
ATOM 620 N N . THR A 1 84 ? -20.671 -2.925 8.476 1.00 86.56 84 THR A N 1
ATOM 621 C CA . THR A 1 84 ? -22.132 -2.894 8.336 1.00 86.56 84 THR A CA 1
ATOM 622 C C . THR A 1 84 ? -22.733 -2.074 9.478 1.00 86.56 84 THR A C 1
ATOM 624 O O . THR A 1 84 ? -22.000 -1.514 10.295 1.00 86.56 84 THR A O 1
ATOM 627 N N . ALA A 1 85 ? -24.063 -1.982 9.559 1.00 85.56 85 ALA A N 1
ATOM 628 C CA . ALA A 1 85 ? -24.727 -1.336 10.693 1.00 85.56 85 ALA A CA 1
ATOM 629 C C . ALA A 1 85 ? -24.339 -1.972 12.041 1.00 85.56 85 ALA A C 1
ATOM 631 O O . ALA A 1 85 ? -24.161 -1.252 13.016 1.00 85.56 85 ALA A O 1
ATOM 632 N N . ASP A 1 86 ? -24.126 -3.290 12.064 1.00 90.94 86 ASP A N 1
ATOM 633 C CA . ASP A 1 86 ? -23.973 -4.052 13.309 1.00 90.94 86 ASP A CA 1
ATOM 634 C C . ASP A 1 86 ? -22.571 -4.638 13.500 1.00 90.94 86 ASP A C 1
ATOM 636 O O . ASP A 1 86 ? -22.216 -5.054 14.599 1.00 90.94 86 ASP A O 1
ATOM 640 N N . THR A 1 87 ? -21.752 -4.703 12.444 1.00 92.94 87 THR A N 1
ATOM 641 C CA . THR A 1 87 ? -20.463 -5.406 12.507 1.00 92.94 87 THR A CA 1
ATOM 642 C C . THR A 1 87 ? -19.336 -4.677 11.801 1.00 92.94 87 THR A C 1
ATOM 644 O O . THR A 1 87 ? -19.553 -3.947 10.835 1.00 92.94 87 THR A O 1
ATOM 647 N N . VAL A 1 88 ? -18.113 -4.953 12.246 1.00 92.06 88 VAL A N 1
ATOM 648 C CA . VAL A 1 88 ? -16.876 -4.619 11.533 1.00 92.06 88 VAL A CA 1
ATOM 649 C C . VAL A 1 88 ? -16.110 -5.911 11.294 1.00 92.06 88 VAL A C 1
ATOM 651 O O . VAL A 1 88 ? -15.987 -6.727 12.201 1.00 92.06 88 VAL A O 1
ATOM 654 N N . SER A 1 89 ? -15.612 -6.133 10.083 1.00 92.19 89 SER A N 1
ATOM 655 C CA . SER A 1 89 ? -14.799 -7.296 9.737 1.00 92.19 89 SER A CA 1
ATOM 656 C C . SER A 1 89 ? -13.440 -6.879 9.202 1.00 92.19 89 SER A C 1
ATOM 658 O O . SER A 1 89 ? -13.371 -6.019 8.331 1.00 92.19 89 SER A O 1
ATOM 660 N N . TRP A 1 90 ? -12.381 -7.519 9.684 1.00 91.50 90 TRP A N 1
ATOM 661 C CA . TRP A 1 90 ? -11.044 -7.471 9.097 1.00 91.50 90 TRP A CA 1
ATOM 662 C C . TRP A 1 90 ? -10.833 -8.735 8.271 1.00 91.50 90 TRP A C 1
ATOM 664 O O . TRP A 1 90 ? -11.029 -9.839 8.781 1.00 91.50 90 TRP A O 1
ATOM 674 N N . LEU A 1 91 ? -10.463 -8.575 7.005 1.00 87.19 91 LEU A N 1
ATOM 675 C CA . LEU A 1 91 ? -10.181 -9.658 6.073 1.00 87.19 91 LEU A CA 1
ATOM 676 C C . LEU A 1 91 ? -8.717 -9.535 5.661 1.00 87.19 91 LEU A C 1
ATOM 678 O O . LEU A 1 91 ? -8.373 -8.591 4.964 1.00 87.19 91 LEU A O 1
ATOM 682 N N . ILE A 1 92 ? -7.864 -10.449 6.115 1.00 83.31 92 ILE A N 1
ATOM 683 C CA . ILE A 1 92 ? -6.409 -10.385 5.933 1.00 83.31 92 ILE A CA 1
ATOM 684 C C . ILE A 1 92 ? -5.959 -11.574 5.078 1.00 83.31 92 ILE A C 1
ATOM 686 O O . ILE A 1 92 ? -6.078 -12.720 5.533 1.00 83.31 92 ILE A O 1
ATOM 690 N N . PRO A 1 93 ? -5.460 -11.347 3.852 1.00 74.81 93 PRO A N 1
ATOM 691 C CA . PRO A 1 93 ? -4.928 -12.406 3.002 1.00 74.81 93 PRO A CA 1
ATOM 692 C C . PRO A 1 93 ? -3.704 -13.071 3.643 1.00 74.81 93 PRO A C 1
ATOM 694 O O . PRO A 1 93 ? -2.778 -12.398 4.092 1.00 74.81 93 PRO A O 1
ATOM 697 N N . THR A 1 94 ? -3.670 -14.403 3.675 1.00 68.31 94 THR A N 1
ATOM 698 C CA . THR A 1 94 ? -2.578 -15.194 4.279 1.00 68.31 94 THR A CA 1
ATOM 699 C C . THR A 1 94 ? -1.736 -15.921 3.232 1.00 68.31 94 THR A C 1
ATOM 701 O O . THR A 1 94 ? -1.334 -17.060 3.451 1.00 68.31 94 THR A O 1
ATOM 704 N N . GLY A 1 95 ? -1.502 -15.284 2.076 1.00 54.84 95 GLY A N 1
ATOM 705 C CA . GLY A 1 95 ? -0.919 -15.875 0.861 1.00 54.84 95 GLY A CA 1
ATOM 706 C C . GLY A 1 95 ? 0.356 -16.731 1.026 1.00 54.84 95 GLY A C 1
ATOM 707 O O . GLY A 1 95 ? 0.942 -16.852 2.097 1.00 54.84 95 GLY A O 1
ATOM 708 N N . LYS A 1 96 ? 0.826 -17.330 -0.083 1.00 47.16 96 LYS A N 1
ATOM 709 C CA . LYS A 1 96 ? 1.860 -18.399 -0.152 1.00 47.16 96 LYS A CA 1
ATOM 710 C C . LYS A 1 96 ? 3.182 -18.159 0.610 1.00 47.16 96 LYS A C 1
ATOM 712 O O . LYS A 1 96 ? 3.907 -19.127 0.824 1.00 47.16 96 LYS A O 1
ATOM 717 N N . HIS A 1 97 ? 3.488 -16.929 1.025 1.00 45.47 97 HIS A N 1
ATOM 718 C CA . HIS A 1 97 ? 4.687 -16.577 1.797 1.00 45.47 97 HIS A CA 1
ATOM 719 C C . HIS A 1 97 ? 4.428 -16.216 3.267 1.00 45.47 97 HIS A C 1
ATOM 721 O O . HIS A 1 97 ? 5.323 -15.700 3.926 1.00 45.47 97 HIS A O 1
ATOM 727 N N . GLY A 1 98 ? 3.261 -16.596 3.800 1.00 44.81 98 GLY A N 1
ATOM 728 C CA . GLY A 1 98 ? 3.086 -16.936 5.209 1.00 44.81 98 GLY A CA 1
ATOM 729 C C . GLY A 1 98 ? 3.551 -15.857 6.173 1.00 44.81 98 GLY A C 1
ATOM 730 O O . GLY A 1 98 ? 4.508 -16.062 6.916 1.00 44.81 98 GLY A O 1
ATOM 731 N N . VAL A 1 99 ? 2.828 -14.741 6.222 1.00 51.00 99 VAL A N 1
ATOM 732 C CA . VAL A 1 99 ? 2.829 -13.956 7.455 1.00 51.00 99 VAL A CA 1
ATOM 733 C C . VAL A 1 99 ? 2.322 -14.897 8.539 1.00 51.00 99 VAL A C 1
ATOM 735 O O . VAL A 1 99 ? 1.204 -15.408 8.446 1.00 51.00 99 VAL A O 1
ATOM 738 N N . GLU A 1 100 ? 3.154 -15.192 9.538 1.00 57.72 100 GLU A N 1
ATOM 739 C CA . GLU A 1 100 ? 2.761 -16.006 10.694 1.00 57.72 100 GLU A CA 1
ATOM 740 C C . GLU A 1 100 ? 1.849 -15.193 11.628 1.00 57.72 100 GLU A C 1
ATOM 742 O O . GLU A 1 100 ? 2.040 -15.157 12.842 1.00 57.72 100 GLU A O 1
ATOM 747 N N . LEU A 1 101 ? 0.834 -14.533 11.057 1.00 56.38 101 LEU A N 1
ATOM 748 C CA . LEU A 1 101 ? -0.311 -14.080 11.825 1.00 56.38 101 LEU A CA 1
ATOM 749 C C . LEU A 1 101 ? -0.997 -15.338 12.340 1.00 56.38 101 LEU A C 1
ATOM 751 O O . LEU A 1 101 ? -1.159 -16.286 11.572 1.00 56.38 101 LEU A O 1
ATOM 755 N N . VAL A 1 102 ? -1.305 -15.367 13.639 1.00 54.72 102 VAL A N 1
ATOM 756 C CA . VAL A 1 102 ? -1.803 -16.525 14.409 1.00 54.72 102 VAL A CA 1
ATOM 757 C C . VAL A 1 102 ? -2.328 -17.655 13.519 1.00 54.72 102 VAL A C 1
ATOM 759 O O . VAL A 1 102 ? -3.359 -17.507 12.861 1.00 54.72 102 VAL A O 1
ATOM 762 N N . ARG A 1 103 ? -1.655 -18.817 13.539 1.00 51.16 103 ARG A N 1
ATOM 763 C CA . ARG A 1 103 ? -2.180 -20.060 12.952 1.00 51.16 103 ARG A CA 1
ATOM 764 C C . ARG A 1 103 ? -3.409 -20.504 13.744 1.00 51.16 103 ARG A C 1
ATOM 766 O O . ARG A 1 103 ? -3.331 -21.400 14.583 1.00 51.16 103 ARG A O 1
ATOM 773 N N . LEU A 1 104 ? -4.547 -19.864 13.502 1.00 46.88 104 LEU A N 1
ATOM 774 C CA . LEU A 1 104 ? -5.822 -20.360 13.984 1.00 46.88 104 LEU A CA 1
ATOM 775 C C . LEU A 1 104 ? -6.080 -21.697 13.274 1.00 46.88 104 LEU A C 1
ATOM 777 O O . LEU A 1 104 ? -5.970 -21.766 12.045 1.00 46.88 104 LEU A O 1
ATOM 781 N N . PRO A 1 105 ? -6.368 -22.784 14.009 1.00 37.41 105 PRO A N 1
ATOM 782 C CA . PRO A 1 105 ? -6.661 -24.073 13.396 1.00 37.41 105 PRO A CA 1
ATOM 783 C C . PRO A 1 105 ? -7.789 -23.932 12.363 1.00 37.41 105 PRO A C 1
ATOM 785 O O . PRO A 1 105 ? -8.880 -23.481 12.701 1.00 37.41 105 PRO A O 1
ATOM 788 N N . GLY A 1 106 ? -7.523 -24.301 11.104 1.00 41.09 106 GLY A N 1
ATOM 789 C CA . GLY A 1 106 ? -8.490 -24.189 10.003 1.00 41.09 106 GLY A CA 1
ATOM 790 C C . GLY A 1 106 ? -8.474 -22.865 9.227 1.00 41.09 106 GLY A C 1
ATOM 791 O O . GLY A 1 106 ? -9.344 -22.670 8.381 1.00 41.09 106 GLY A O 1
ATOM 792 N N . ALA A 1 107 ? -7.509 -21.971 9.475 1.00 50.47 107 ALA A N 1
ATOM 793 C CA . ALA A 1 107 ? -7.317 -20.771 8.665 1.00 50.47 107 ALA A CA 1
ATOM 794 C C . ALA A 1 107 ? -7.041 -21.149 7.198 1.00 50.47 107 ALA A C 1
ATOM 796 O O . ALA A 1 107 ? -6.032 -21.780 6.879 1.00 50.47 107 ALA A O 1
ATOM 797 N N . GLY A 1 108 ? -7.977 -20.798 6.315 1.00 56.28 108 GLY A N 1
ATOM 798 C CA . GLY A 1 108 ? -7.794 -20.863 4.867 1.00 56.28 108 GLY A CA 1
ATOM 799 C C . GLY A 1 108 ? -6.850 -19.756 4.364 1.00 56.28 108 GLY A C 1
ATOM 800 O O . GLY A 1 108 ? -6.150 -19.137 5.164 1.00 56.28 108 GLY A O 1
ATOM 801 N N . PRO A 1 109 ? -6.850 -19.447 3.053 1.00 67.56 109 PRO A N 1
ATOM 802 C CA . PRO A 1 109 ? -6.003 -18.401 2.452 1.00 67.56 109 PRO A CA 1
ATOM 803 C C . PRO A 1 109 ? -6.369 -16.962 2.876 1.00 67.56 109 PRO A C 1
ATOM 805 O O . PRO A 1 109 ? -5.789 -15.998 2.383 1.00 67.56 109 PRO A O 1
ATOM 808 N N . LEU A 1 110 ? -7.352 -16.816 3.765 1.00 74.00 110 LEU A N 1
ATOM 809 C CA . LEU A 1 110 ? -7.885 -15.554 4.246 1.00 74.00 110 LEU A CA 1
ATOM 810 C C . LEU A 1 110 ? -8.247 -15.705 5.726 1.00 74.00 110 LEU A C 1
ATOM 812 O O . LEU A 1 110 ? -9.031 -16.587 6.091 1.00 74.00 110 LEU A O 1
ATOM 816 N N . LEU A 1 111 ? -7.704 -14.833 6.571 1.00 82.25 111 LEU A N 1
ATOM 817 C CA . LEU A 1 111 ? -8.160 -14.665 7.947 1.00 82.25 111 LEU A CA 1
ATOM 818 C C . LEU A 1 111 ? -9.299 -13.655 7.965 1.00 82.25 111 LEU A C 1
ATOM 820 O O . LEU A 1 111 ? -9.161 -12.553 7.445 1.00 82.25 111 LEU A O 1
ATOM 824 N N . GLN A 1 112 ? -10.414 -14.023 8.589 1.00 88.44 112 GLN A N 1
ATOM 825 C CA . GLN A 1 112 ? -11.539 -13.120 8.783 1.00 88.44 112 GLN A CA 1
ATOM 826 C C . GLN A 1 112 ? -11.868 -12.997 10.268 1.00 88.44 112 GLN A C 1
ATOM 828 O O . GLN A 1 112 ? -12.251 -13.974 10.915 1.00 88.44 112 GLN A O 1
ATOM 833 N N . PHE A 1 113 ? -11.799 -11.772 10.778 1.00 90.19 113 PHE A N 1
ATOM 834 C CA . PHE A 1 113 ? -12.215 -11.424 12.131 1.00 90.19 113 PHE A CA 1
ATOM 835 C C . PHE A 1 113 ? -13.410 -10.496 12.061 1.00 90.19 113 PHE A C 1
ATOM 837 O O . PHE A 1 113 ? -13.286 -9.384 11.570 1.00 90.19 113 PHE A O 1
ATOM 844 N N . THR A 1 114 ? -14.565 -10.945 12.539 1.00 93.44 114 THR A N 1
ATOM 845 C CA . THR A 1 114 ? -15.778 -10.120 12.619 1.00 93.44 114 THR A CA 1
ATOM 846 C C . THR A 1 114 ? -16.061 -9.757 14.068 1.00 93.44 114 THR A C 1
ATOM 848 O O . THR A 1 114 ? -16.107 -10.650 14.912 1.00 93.44 114 THR A O 1
ATOM 851 N N . PHE A 1 115 ? -16.286 -8.476 14.330 1.00 94.19 115 PHE A N 1
ATOM 852 C CA . PHE A 1 115 ? -16.550 -7.871 15.632 1.00 94.19 115 PHE A CA 1
ATOM 853 C C . PHE A 1 115 ? -17.951 -7.254 15.650 1.00 94.19 115 PHE A C 1
ATOM 855 O O . PHE A 1 115 ? -18.460 -6.842 14.603 1.00 94.19 115 PHE A O 1
ATOM 862 N N . ASP A 1 116 ? -18.551 -7.161 16.836 1.00 95.50 116 ASP A N 1
ATOM 863 C CA . ASP A 1 116 ? -19.695 -6.275 17.052 1.00 95.50 116 ASP A CA 1
ATOM 864 C C . ASP A 1 116 ? -19.251 -4.818 16.859 1.00 95.50 116 ASP A C 1
ATOM 866 O O . ASP A 1 116 ? -18.180 -4.424 17.328 1.00 95.50 116 ASP A O 1
ATOM 870 N N . ARG A 1 117 ? -20.045 -4.017 16.144 1.00 91.56 117 ARG A N 1
ATOM 871 C CA . ARG A 1 117 ? -19.673 -2.637 15.819 1.00 91.56 117 ARG A CA 1
ATOM 872 C C . ARG A 1 117 ? -19.588 -1.755 17.061 1.00 91.56 117 ARG A C 1
ATOM 874 O O . ARG A 1 117 ? -18.653 -0.966 17.166 1.00 91.56 117 ARG A O 1
ATOM 881 N N . SER A 1 118 ? -20.539 -1.884 17.982 1.00 92.19 118 SER A N 1
ATOM 882 C CA . SER A 1 118 ? -20.567 -1.060 19.191 1.00 92.19 118 SER A CA 1
ATOM 883 C C . SER A 1 118 ? -19.389 -1.391 20.109 1.00 92.19 118 SER A C 1
ATOM 885 O O . SER A 1 118 ? -18.720 -0.485 20.605 1.00 92.19 118 SER A O 1
ATOM 887 N N . GLU A 1 119 ? -19.057 -2.677 20.256 1.00 93.81 119 GLU A N 1
ATOM 888 C CA . GLU A 1 119 ? -17.872 -3.102 21.006 1.00 93.81 119 GLU A CA 1
ATOM 889 C C . GLU A 1 119 ? -16.579 -2.636 20.326 1.00 93.81 119 GLU A C 1
ATOM 891 O O . GLU A 1 119 ? -15.668 -2.153 20.998 1.00 93.81 119 GLU A O 1
ATOM 896 N N . TYR A 1 120 ? -16.502 -2.729 18.997 1.00 92.94 120 TYR A N 1
ATOM 897 C CA . TYR A 1 120 ? -15.349 -2.272 18.225 1.00 92.94 120 TYR A CA 1
ATOM 898 C C . TYR A 1 120 ? -15.088 -0.770 18.409 1.00 92.94 120 TYR A C 1
ATOM 900 O O . TYR A 1 120 ? -13.958 -0.369 18.690 1.00 92.94 120 TYR A O 1
ATOM 908 N N . GLU A 1 121 ? -16.127 0.062 18.300 1.00 91.19 121 GLU A N 1
ATOM 909 C CA . GLU A 1 121 ? -16.017 1.512 18.499 1.00 91.19 121 GLU A CA 1
ATOM 910 C C . GLU A 1 121 ? -15.561 1.850 19.931 1.00 91.19 121 GLU A C 1
ATOM 912 O O . GLU A 1 121 ? -14.631 2.642 20.103 1.00 91.19 121 GLU A O 1
ATOM 917 N N . LEU A 1 122 ? -16.110 1.173 20.949 1.00 93.19 122 LEU A N 1
ATOM 918 C CA . LEU A 1 122 ? -15.694 1.346 22.347 1.00 93.19 122 LEU A CA 1
ATOM 919 C C . LEU A 1 122 ? -14.221 0.986 22.581 1.00 93.19 122 LEU A C 1
ATOM 921 O O . LEU A 1 122 ? -13.534 1.671 23.343 1.00 93.19 122 LEU A O 1
ATOM 925 N N . VAL A 1 123 ? -13.734 -0.076 21.937 1.00 94.06 123 VAL A N 1
ATOM 926 C CA . VAL A 1 123 ? -12.335 -0.513 22.037 1.00 94.06 123 VAL A CA 1
ATOM 927 C C . VAL A 1 123 ? -11.393 0.497 21.380 1.00 94.06 123 VAL A C 1
ATOM 929 O O . VAL A 1 123 ? -10.336 0.789 21.940 1.00 94.06 123 VAL A O 1
ATOM 932 N N . LEU A 1 124 ? -11.772 1.080 20.237 1.00 91.50 124 LEU A N 1
ATOM 933 C CA . LEU A 1 124 ? -10.981 2.142 19.607 1.00 91.50 124 LEU A CA 1
ATOM 934 C C . LEU A 1 124 ? -10.962 3.425 20.448 1.00 91.50 124 LEU A C 1
ATOM 936 O O . LEU A 1 124 ? -9.914 4.057 20.576 1.00 91.50 124 LEU A O 1
ATOM 940 N N . ASP A 1 125 ? -12.084 3.796 21.065 1.00 90.44 125 ASP A N 1
ATOM 941 C CA . ASP A 1 125 ? -12.129 4.942 21.980 1.00 90.44 125 ASP A CA 1
ATOM 942 C C . ASP A 1 125 ? -11.284 4.713 23.233 1.00 90.44 125 ASP A C 1
ATOM 944 O O . ASP A 1 125 ? -10.663 5.643 23.753 1.00 90.44 125 ASP A O 1
ATOM 948 N N . ASP A 1 126 ? -11.235 3.476 23.725 1.00 92.69 126 ASP A N 1
ATOM 949 C CA . ASP A 1 126 ? -10.355 3.132 24.832 1.00 92.69 126 ASP A CA 1
ATOM 950 C C . ASP A 1 126 ? -8.880 3.203 24.449 1.00 92.69 126 ASP A C 1
ATOM 952 O O . ASP A 1 126 ? -8.088 3.761 25.208 1.00 92.69 126 ASP A O 1
ATOM 956 N N . LEU A 1 127 ? -8.524 2.738 23.252 1.00 90.75 127 LEU A N 1
ATOM 957 C CA . LEU A 1 127 ? -7.170 2.861 22.723 1.00 90.75 127 LEU A CA 1
ATOM 958 C C . LEU A 1 127 ? -6.723 4.326 22.632 1.00 90.75 127 LEU A C 1
ATOM 960 O O . LEU A 1 127 ? -5.632 4.651 23.097 1.00 90.75 127 LEU A O 1
ATOM 964 N N . VAL A 1 128 ? -7.570 5.227 22.120 1.00 87.44 128 VAL A N 1
ATOM 965 C CA . VAL A 1 128 ? -7.261 6.670 22.089 1.00 87.44 128 VAL A CA 1
ATOM 966 C C . VAL A 1 128 ? -6.986 7.194 23.498 1.00 87.44 128 VAL A C 1
ATOM 968 O O . VAL A 1 128 ? -5.949 7.815 23.725 1.00 87.44 128 VAL A O 1
ATOM 971 N N . ARG A 1 129 ? -7.841 6.866 24.477 1.00 88.50 129 ARG A N 1
ATOM 972 C CA . ARG A 1 129 ? -7.616 7.266 25.877 1.00 88.50 129 ARG A CA 1
ATOM 973 C C . ARG A 1 129 ? -6.324 6.687 26.454 1.00 88.50 129 ARG A C 1
ATOM 975 O O . ARG A 1 129 ? -5.667 7.355 27.250 1.00 88.50 129 ARG A O 1
ATOM 982 N N . GLN A 1 130 ? -5.960 5.451 26.110 1.00 87.94 130 GLN A N 1
ATOM 983 C CA . GLN A 1 130 ? -4.697 4.847 26.543 1.00 87.94 130 GLN A CA 1
ATOM 984 C C . GLN A 1 130 ? -3.497 5.620 25.975 1.00 87.94 130 GLN A C 1
ATOM 986 O O . GLN A 1 130 ? -2.599 5.982 26.735 1.00 87.94 130 GLN A O 1
ATOM 991 N N . LEU A 1 131 ? -3.519 5.948 24.681 1.00 84.38 131 LEU A N 1
ATOM 992 C CA . LEU A 1 131 ? -2.470 6.727 24.016 1.00 84.38 131 LEU A CA 1
ATOM 993 C C . LEU A 1 131 ? -2.361 8.153 24.588 1.00 84.38 131 LEU A C 1
ATOM 995 O O . LEU A 1 131 ? -1.261 8.629 24.864 1.00 84.38 131 LEU A O 1
ATOM 999 N N . GLU A 1 132 ? -3.485 8.816 24.868 1.00 82.62 132 GLU A N 1
ATOM 1000 C CA . GLU A 1 132 ? -3.508 10.139 25.513 1.00 82.62 132 GLU A CA 1
ATOM 1001 C C . GLU A 1 132 ? -2.941 10.114 26.938 1.00 82.62 132 GLU A C 1
ATOM 1003 O O . GLU A 1 132 ? -2.222 11.035 27.341 1.00 82.62 132 GLU A O 1
ATOM 1008 N N . ARG A 1 133 ? -3.223 9.058 27.715 1.00 83.69 133 ARG A N 1
ATOM 1009 C CA . ARG A 1 133 ? -2.635 8.885 29.054 1.00 83.69 133 ARG A CA 1
ATOM 1010 C C . ARG A 1 133 ? -1.126 8.713 28.975 1.00 83.69 133 ARG A C 1
ATOM 1012 O O . ARG A 1 133 ? -0.424 9.316 29.783 1.00 83.69 133 ARG A O 1
ATOM 1019 N N . VAL A 1 134 ? -0.643 7.935 28.007 1.00 78.56 134 VAL A N 1
ATOM 1020 C CA . VAL A 1 134 ? 0.792 7.754 27.762 1.00 78.56 134 VAL A CA 1
ATOM 1021 C C . VAL A 1 134 ? 1.447 9.084 27.375 1.00 78.56 134 VAL A C 1
ATOM 1023 O O . VAL A 1 134 ? 2.470 9.444 27.955 1.00 78.56 134 VAL A O 1
ATOM 1026 N N . SER A 1 135 ? 0.838 9.861 26.477 1.00 75.12 135 SER A N 1
ATOM 1027 C CA . SER A 1 135 ? 1.295 11.220 26.147 1.00 75.12 135 SER A CA 1
ATOM 1028 C C . SER A 1 135 ? 1.376 12.109 27.396 1.00 75.12 135 SER A C 1
ATOM 1030 O O . SER A 1 135 ? 2.403 12.732 27.683 1.00 75.12 135 SER A O 1
ATOM 1032 N N . SER A 1 136 ? 0.305 12.114 28.194 1.00 75.06 136 SER A N 1
ATOM 1033 C CA . SER A 1 136 ? 0.178 12.948 29.392 1.00 75.06 136 SER A CA 1
ATOM 1034 C C . SER A 1 136 ? 1.196 12.580 30.472 1.00 75.06 136 SER A C 1
ATOM 1036 O O . SER A 1 136 ? 1.801 13.472 31.069 1.00 75.06 136 SER A O 1
ATOM 1038 N N . SER A 1 137 ? 1.446 11.286 30.702 1.00 74.38 137 SER A N 1
ATOM 1039 C CA . SER A 1 137 ? 2.440 10.827 31.682 1.00 74.38 137 SER A CA 1
ATOM 1040 C C . SER A 1 137 ? 3.877 11.191 31.298 1.00 74.38 137 SER A C 1
ATOM 1042 O O . SER A 1 137 ? 4.753 11.180 32.158 1.00 74.38 137 SER A O 1
ATOM 1044 N N . HIS A 1 138 ? 4.114 11.551 30.033 1.00 67.75 138 HIS A N 1
ATOM 1045 C CA . HIS A 1 138 ? 5.411 11.982 29.507 1.00 67.75 138 HIS A CA 1
ATOM 1046 C C . HIS A 1 138 ? 5.445 13.487 29.196 1.00 67.75 138 HIS A C 1
ATOM 1048 O O . HIS A 1 138 ? 6.189 13.938 28.326 1.00 67.75 138 HIS A O 1
ATOM 1054 N N . GLY A 1 139 ? 4.647 14.282 29.918 1.00 63.62 139 GLY A N 1
ATOM 1055 C CA . GLY A 1 139 ? 4.672 15.744 29.828 1.00 63.62 139 GLY A CA 1
ATOM 1056 C C . GLY A 1 139 ? 3.967 16.311 28.596 1.00 63.62 139 GLY A C 1
ATOM 1057 O O . GLY A 1 139 ? 4.324 17.396 28.147 1.00 63.62 139 GLY A O 1
ATOM 1058 N N . GLY A 1 140 ? 2.994 15.585 28.034 1.00 59.41 140 GLY A N 1
ATOM 1059 C CA . GLY A 1 140 ? 2.227 16.029 26.866 1.00 59.41 140 GLY A CA 1
ATOM 1060 C C . GLY A 1 140 ? 3.004 15.950 25.552 1.00 59.41 140 GLY A C 1
ATOM 1061 O O . GLY A 1 140 ? 2.636 16.610 24.582 1.00 59.41 140 GLY A O 1
ATOM 1062 N N . ARG A 1 141 ? 4.088 15.164 25.510 1.00 62.28 141 ARG A N 1
ATOM 1063 C CA . ARG A 1 141 ? 4.807 14.864 24.265 1.00 62.28 141 ARG A CA 1
ATOM 1064 C C . ARG A 1 141 ? 3.888 14.093 23.313 1.00 62.28 141 ARG A C 1
ATOM 1066 O O . ARG A 1 141 ? 3.107 13.250 23.759 1.00 62.28 141 ARG A O 1
ATOM 1073 N N . GLY A 1 142 ? 3.986 14.370 22.012 1.00 58.81 142 GLY A N 1
ATOM 1074 C CA . GLY A 1 142 ? 3.308 13.571 20.990 1.00 58.81 1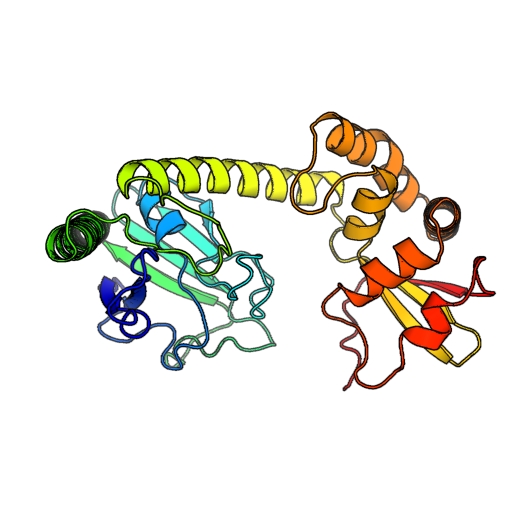42 GLY A CA 1
ATOM 1075 C C . GLY A 1 142 ? 3.707 12.097 21.107 1.00 58.81 142 GLY A C 1
ATOM 1076 O O . GLY A 1 142 ? 4.853 11.788 21.439 1.00 58.81 142 GLY A O 1
ATOM 1077 N N . VAL A 1 143 ? 2.742 11.205 20.890 1.00 61.81 143 VAL A N 1
ATOM 1078 C CA . VAL A 1 143 ? 2.965 9.756 20.870 1.00 61.81 143 VAL A CA 1
ATOM 1079 C C . VAL A 1 143 ? 3.146 9.349 19.421 1.00 61.81 143 VAL A C 1
ATOM 1081 O O . VAL A 1 143 ? 2.246 9.595 18.613 1.00 61.81 143 VAL A O 1
ATOM 1084 N N . ASP A 1 144 ? 4.292 8.747 19.104 1.00 63.41 144 ASP A N 1
ATOM 1085 C CA . ASP A 1 144 ? 4.469 8.136 17.794 1.00 63.41 144 ASP A CA 1
ATOM 1086 C C . ASP A 1 144 ? 3.770 6.786 17.791 1.00 63.41 144 ASP A C 1
ATOM 1088 O O . ASP A 1 144 ? 4.120 5.887 18.558 1.00 63.41 144 ASP A O 1
ATOM 1092 N N . ILE A 1 145 ? 2.756 6.676 16.946 1.00 63.66 145 ILE A N 1
ATOM 1093 C CA . ILE A 1 145 ? 2.030 5.433 16.704 1.00 63.66 145 ILE A CA 1
ATOM 1094 C C . ILE A 1 145 ? 2.475 4.776 15.390 1.00 63.66 145 ILE A C 1
ATOM 1096 O O . ILE A 1 145 ? 1.813 3.848 14.926 1.00 63.66 145 ILE A O 1
ATOM 1100 N N . TRP A 1 146 ? 3.550 5.284 14.769 1.00 57.62 146 TRP A N 1
ATOM 1101 C CA . TRP A 1 146 ? 4.000 4.880 13.443 1.00 57.62 146 TRP A CA 1
ATOM 1102 C C . TRP A 1 146 ? 5.177 3.895 13.443 1.00 57.62 146 TRP A C 1
ATOM 1104 O O . TRP A 1 146 ? 5.956 3.801 14.389 1.00 57.62 146 TRP A O 1
ATOM 1114 N N . ALA A 1 147 ? 5.276 3.153 12.334 1.00 47.69 147 ALA A N 1
ATOM 1115 C CA . ALA A 1 147 ? 6.282 2.124 12.061 1.00 47.69 147 ALA A CA 1
ATOM 1116 C C . ALA A 1 147 ? 7.573 2.664 11.408 1.00 47.69 147 ALA A C 1
ATOM 1118 O O . ALA A 1 147 ? 8.609 2.009 11.494 1.00 47.69 147 ALA A O 1
ATOM 1119 N N . CYS A 1 148 ? 7.524 3.848 10.788 1.00 38.53 148 CYS A N 1
ATOM 1120 C CA . CYS A 1 148 ? 8.690 4.629 10.364 1.00 38.53 148 CYS A CA 1
ATOM 1121 C C . CYS A 1 148 ? 8.298 6.088 10.162 1.00 38.53 148 CYS A C 1
ATOM 1123 O O . CYS A 1 148 ? 7.683 6.419 9.154 1.00 38.53 148 CYS A O 1
ATOM 1125 N N . SER A 1 149 ? 8.838 6.980 10.979 1.00 41.56 149 SER A N 1
ATOM 1126 C CA . SER A 1 149 ? 9.418 8.196 10.415 1.00 41.56 149 SER A CA 1
ATOM 1127 C C . SER A 1 149 ? 10.745 8.479 11.082 1.00 41.56 149 SER A C 1
ATOM 1129 O O . SER A 1 149 ? 10.792 8.829 12.256 1.00 41.56 149 SER A O 1
ATOM 1131 N N . GLU A 1 150 ? 11.817 8.395 10.300 1.00 38.22 150 GLU A N 1
ATOM 1132 C CA . GLU A 1 150 ? 12.968 9.262 10.517 1.00 38.22 150 GLU A CA 1
ATOM 1133 C C . GLU A 1 150 ? 12.485 10.689 10.212 1.00 38.22 150 GLU A C 1
ATOM 1135 O O . GLU A 1 150 ? 12.417 11.104 9.057 1.00 38.22 150 GLU A O 1
ATOM 1140 N N . GLY A 1 151 ? 12.005 11.383 11.243 1.00 39.47 151 GLY A N 1
ATOM 1141 C CA . GLY A 1 151 ? 11.460 12.732 11.150 1.00 39.47 151 GLY A CA 1
ATOM 1142 C C . GLY A 1 151 ? 12.024 13.611 12.258 1.00 39.47 151 GLY A C 1
ATOM 1143 O O . GLY A 1 151 ? 11.872 13.335 13.447 1.00 39.47 151 GLY A O 1
ATOM 1144 N N . ASP A 1 152 ? 12.687 14.681 11.850 1.00 36.38 152 ASP A N 1
ATOM 1145 C CA . ASP A 1 152 ? 13.369 15.682 12.653 1.00 36.38 152 ASP A CA 1
ATOM 1146 C C . ASP A 1 152 ? 12.396 16.718 13.242 1.00 36.38 152 ASP A C 1
ATOM 1148 O O . ASP A 1 152 ? 12.342 17.875 12.838 1.00 36.38 152 ASP A O 1
ATOM 1152 N N . GLY A 1 153 ? 11.672 16.328 14.293 1.00 48.31 153 GLY A N 1
ATOM 1153 C CA . GLY A 1 153 ? 11.160 17.289 15.274 1.00 48.31 153 GLY A CA 1
ATOM 1154 C C . GLY A 1 153 ? 9.652 17.557 15.272 1.00 48.31 153 GLY A C 1
ATOM 1155 O O . GLY A 1 153 ? 8.978 17.612 14.252 1.00 48.31 153 GLY A O 1
ATOM 1156 N N . SER A 1 154 ? 9.149 17.726 16.501 1.00 49.09 154 SER A N 1
ATOM 1157 C CA . SER A 1 154 ? 7.749 17.913 16.917 1.00 49.09 154 SER A CA 1
ATOM 1158 C C . SER A 1 154 ? 6.738 17.003 16.219 1.00 49.09 154 SER A C 1
ATOM 1160 O O . SER A 1 154 ? 6.166 17.359 15.191 1.00 49.09 154 SER A O 1
ATOM 1162 N N . LEU A 1 155 ? 6.435 15.861 16.840 1.00 53.31 155 LEU A N 1
ATOM 1163 C CA . LEU A 1 155 ? 5.282 15.078 16.413 1.00 53.31 155 LEU A CA 1
ATOM 1164 C C . LEU A 1 155 ? 3.987 15.889 16.571 1.00 53.31 155 LEU A C 1
ATOM 1166 O O . LEU A 1 155 ? 3.809 16.556 17.601 1.00 53.31 155 LEU A O 1
ATOM 1170 N N . PRO A 1 156 ? 3.066 15.812 15.594 1.00 56.22 156 PRO A N 1
ATOM 1171 C CA . PRO A 1 156 ? 1.735 16.389 15.727 1.00 56.22 156 PRO A CA 1
ATOM 1172 C C . PRO A 1 156 ? 0.997 15.791 16.937 1.00 56.22 156 PRO A C 1
ATOM 1174 O O . PRO A 1 156 ? 1.326 14.711 17.432 1.00 56.22 156 PRO A O 1
ATOM 1177 N N . SER A 1 157 ? -0.029 16.492 17.433 1.00 63.41 157 SER A N 1
ATOM 1178 C CA . SER A 1 157 ? -0.914 15.924 18.460 1.00 63.41 157 SER A CA 1
ATOM 1179 C C . SER A 1 157 ? -1.557 14.630 17.947 1.00 63.41 157 SER A C 1
ATOM 1181 O O . SER A 1 157 ? -1.773 14.490 16.746 1.00 63.41 157 SER A O 1
ATOM 1183 N N . LEU A 1 158 ? -1.924 13.699 18.836 1.00 64.56 158 LEU A N 1
ATOM 1184 C CA . LEU A 1 158 ? -2.549 12.428 18.436 1.00 64.56 158 LEU A CA 1
ATOM 1185 C C . LEU A 1 158 ? -3.772 12.641 17.525 1.00 64.56 158 LEU A C 1
ATOM 1187 O O . LEU A 1 158 ? -3.939 11.938 16.535 1.00 64.56 158 LEU A O 1
ATOM 1191 N N . GLY A 1 159 ? -4.598 13.652 17.814 1.00 64.50 159 GLY A N 1
ATOM 1192 C CA . GLY A 1 159 ? -5.739 14.011 16.969 1.00 64.50 159 GLY A CA 1
ATOM 1193 C C . GLY A 1 159 ? -5.336 14.530 15.584 1.00 64.50 159 GLY A C 1
ATOM 1194 O O . GLY A 1 159 ? -5.927 14.118 14.589 1.00 64.50 159 GLY A O 1
ATOM 1195 N N . ALA A 1 160 ? -4.312 15.388 15.501 1.00 65.94 160 ALA A N 1
ATOM 1196 C CA . ALA A 1 160 ? -3.774 15.854 14.222 1.00 65.94 160 ALA A CA 1
ATOM 1197 C C . ALA A 1 160 ? -3.119 14.709 13.435 1.00 65.94 160 ALA A C 1
ATOM 1199 O O . ALA A 1 160 ? -3.268 14.640 12.220 1.00 65.94 160 ALA A O 1
ATOM 1200 N N . ARG A 1 161 ? -2.485 13.762 14.131 1.00 66.88 161 ARG A N 1
ATOM 1201 C CA . ARG A 1 161 ? -1.901 12.564 13.532 1.00 66.88 161 ARG A CA 1
ATOM 1202 C C . ARG A 1 161 ? -2.963 11.632 12.955 1.00 66.88 161 ARG A C 1
ATOM 1204 O O . ARG A 1 161 ? -2.821 11.186 11.829 1.00 66.88 161 ARG A O 1
ATOM 1211 N N . ILE A 1 162 ? -4.052 11.380 13.683 1.00 69.06 162 ILE A N 1
ATOM 1212 C CA . ILE A 1 162 ? -5.183 10.586 13.175 1.00 69.06 162 ILE A CA 1
ATOM 1213 C C . ILE A 1 162 ? -5.813 11.260 11.944 1.00 69.06 162 ILE A C 1
ATOM 1215 O O . ILE A 1 162 ? -6.204 10.574 11.003 1.00 69.06 162 ILE A O 1
ATOM 1219 N N . ALA A 1 163 ? -5.910 12.594 11.930 1.00 68.50 163 ALA A N 1
ATOM 1220 C CA . ALA A 1 163 ? -6.403 13.333 10.769 1.00 68.50 163 ALA A CA 1
ATOM 1221 C C . ALA A 1 163 ? -5.455 13.218 9.562 1.00 68.50 163 ALA A C 1
ATOM 1223 O O . ALA A 1 163 ? -5.916 12.947 8.458 1.00 68.50 163 ALA A O 1
ATOM 1224 N N . GLU A 1 164 ? -4.145 13.342 9.782 1.00 69.81 164 GLU A N 1
ATOM 1225 C CA . GLU A 1 164 ? -3.127 13.142 8.747 1.00 69.81 164 GLU A CA 1
ATOM 1226 C C . GLU A 1 164 ? -3.170 11.714 8.184 1.00 69.81 164 GLU A C 1
ATOM 1228 O O . GLU A 1 164 ? -3.184 11.532 6.970 1.00 69.81 164 GLU A O 1
ATOM 1233 N N . GLU A 1 165 ? -3.268 10.694 9.043 1.00 68.12 165 GLU A N 1
ATOM 1234 C CA . GLU A 1 165 ? -3.394 9.299 8.603 1.00 68.12 165 GLU A CA 1
ATOM 1235 C C . GLU A 1 165 ? -4.695 9.061 7.833 1.00 68.12 165 GLU A C 1
ATOM 1237 O O . GLU A 1 165 ? -4.717 8.292 6.877 1.00 68.12 165 GLU A O 1
ATOM 1242 N N . ARG A 1 166 ? -5.777 9.778 8.161 1.00 67.81 166 ARG A N 1
ATOM 1243 C CA . ARG A 1 166 ? -7.009 9.742 7.365 1.00 67.81 166 ARG A CA 1
ATOM 1244 C C . ARG A 1 166 ? -6.805 10.306 5.963 1.00 67.81 166 ARG A C 1
ATOM 1246 O O . ARG A 1 166 ? -7.299 9.719 5.003 1.00 67.81 166 ARG A O 1
ATOM 1253 N N . GLU A 1 167 ? -6.117 11.435 5.838 1.00 67.44 167 GLU A N 1
ATOM 1254 C CA . GLU A 1 167 ? -5.811 12.039 4.537 1.00 67.44 167 GLU A CA 1
ATOM 1255 C C . GLU A 1 167 ? -4.865 11.151 3.721 1.00 67.44 167 GLU A C 1
ATOM 1257 O O . GLU A 1 167 ? -5.117 10.910 2.539 1.00 67.44 167 GLU A O 1
ATOM 1262 N N . ARG A 1 168 ? -3.838 10.580 4.364 1.00 67.31 168 ARG A N 1
ATOM 1263 C CA . ARG A 1 168 ? -2.922 9.607 3.753 1.00 67.31 168 ARG A CA 1
ATOM 1264 C C . ARG A 1 168 ? -3.645 8.350 3.292 1.00 67.31 168 ARG A C 1
ATOM 1266 O O . ARG A 1 168 ? -3.384 7.897 2.185 1.00 67.31 168 ARG A O 1
ATOM 1273 N N . ALA A 1 169 ? -4.572 7.827 4.092 1.00 63.78 169 ALA A N 1
ATOM 1274 C CA . ALA A 1 169 ? -5.393 6.677 3.735 1.00 63.78 169 ALA A CA 1
ATOM 1275 C C . ALA A 1 169 ? -6.190 6.942 2.456 1.00 63.78 169 ALA A C 1
ATOM 1277 O O . ALA A 1 169 ? -6.119 6.167 1.509 1.00 63.78 169 ALA A O 1
ATOM 1278 N N . VAL A 1 170 ? -6.910 8.070 2.407 1.00 66.75 170 VAL A N 1
ATOM 1279 C CA . VAL A 1 170 ? -7.684 8.475 1.225 1.00 66.75 170 VAL A CA 1
ATOM 1280 C C . VAL A 1 170 ? -6.771 8.595 0.006 1.00 66.75 170 VAL A C 1
ATOM 1282 O O . VAL A 1 170 ? -7.045 7.969 -1.014 1.00 66.75 170 VAL A O 1
ATOM 1285 N N . ALA A 1 171 ? -5.645 9.302 0.133 1.00 67.31 171 ALA A N 1
ATOM 1286 C CA . ALA A 1 171 ? -4.685 9.456 -0.957 1.00 67.31 171 ALA A CA 1
ATOM 1287 C C . ALA A 1 171 ? -4.085 8.114 -1.415 1.00 67.31 171 ALA A C 1
ATOM 1289 O O . ALA A 1 171 ? -3.905 7.891 -2.613 1.00 67.31 171 ALA A O 1
ATOM 1290 N N . PHE A 1 172 ? -3.797 7.204 -0.482 1.00 67.94 172 PHE A N 1
ATOM 1291 C CA . PHE A 1 172 ? -3.318 5.860 -0.783 1.00 67.94 172 PHE A CA 1
ATOM 1292 C C . PHE A 1 172 ? -4.371 5.048 -1.543 1.00 67.94 172 PHE A C 1
ATOM 1294 O O . PHE A 1 172 ? -4.038 4.426 -2.546 1.00 67.94 172 PHE A O 1
ATOM 1301 N N . TYR A 1 173 ? -5.644 5.086 -1.141 1.00 67.50 173 TYR A N 1
ATOM 1302 C CA . TYR A 1 173 ? -6.704 4.343 -1.831 1.00 67.50 173 TYR A CA 1
ATOM 1303 C C . TYR A 1 173 ? -7.054 4.912 -3.194 1.00 67.50 173 TYR A C 1
ATOM 1305 O O . TYR A 1 173 ? -7.250 4.140 -4.133 1.00 67.50 173 TYR A O 1
ATOM 1313 N N . ASP A 1 174 ? -7.093 6.236 -3.322 1.00 71.25 174 ASP A N 1
ATOM 1314 C CA . ASP A 1 174 ? -7.263 6.891 -4.615 1.00 71.25 174 ASP A CA 1
ATOM 1315 C C . ASP A 1 174 ? -6.109 6.504 -5.545 1.00 71.25 174 ASP A C 1
ATOM 1317 O O . ASP A 1 174 ? -6.327 6.164 -6.712 1.00 71.25 174 ASP A O 1
ATOM 1321 N N . ARG A 1 175 ? -4.885 6.431 -5.003 1.00 74.31 175 ARG A N 1
ATOM 1322 C CA . ARG A 1 175 ? -3.720 5.924 -5.726 1.00 74.31 175 ARG A CA 1
ATOM 1323 C C . ARG A 1 175 ? -3.857 4.443 -6.077 1.00 74.31 175 ARG A C 1
ATOM 1325 O O . ARG A 1 175 ? -3.586 4.107 -7.220 1.00 74.31 175 ARG A O 1
ATOM 1332 N N . GLU A 1 176 ? -4.278 3.559 -5.176 1.00 74.25 176 GLU A N 1
ATOM 1333 C CA . GLU A 1 176 ? -4.484 2.130 -5.472 1.00 74.25 176 GLU A CA 1
ATOM 1334 C C . GLU A 1 176 ? -5.538 1.907 -6.559 1.00 74.25 176 GLU A C 1
ATOM 1336 O O . GLU A 1 176 ? -5.333 1.123 -7.491 1.00 74.25 176 GLU A O 1
ATOM 1341 N N . ALA A 1 177 ? -6.670 2.602 -6.456 1.00 76.50 177 ALA A N 1
ATOM 1342 C CA . ALA A 1 177 ? -7.736 2.544 -7.445 1.00 76.50 177 ALA A CA 1
ATOM 1343 C C . ALA A 1 177 ? -7.228 3.024 -8.809 1.00 76.50 177 ALA A C 1
ATOM 1345 O O . ALA A 1 177 ? -7.409 2.331 -9.815 1.00 76.50 177 ALA A O 1
ATOM 1346 N N . TRP A 1 178 ? -6.511 4.150 -8.825 1.00 85.69 178 TRP A N 1
ATOM 1347 C CA . TRP A 1 178 ? -5.858 4.667 -10.020 1.00 85.69 178 TRP A CA 1
ATOM 1348 C C . TRP A 1 178 ? -4.821 3.683 -10.580 1.00 85.69 178 TRP A C 1
ATOM 1350 O O . TRP A 1 178 ? -4.874 3.373 -11.766 1.00 85.69 178 TRP A O 1
ATOM 1360 N N . ARG A 1 179 ? -3.936 3.112 -9.748 1.00 84.62 179 ARG A N 1
ATOM 1361 C CA . ARG A 1 179 ? -2.924 2.114 -10.150 1.00 84.62 179 ARG A CA 1
ATOM 1362 C C . ARG A 1 179 ? -3.587 0.943 -10.866 1.00 84.62 179 ARG A C 1
ATOM 1364 O O . ARG A 1 179 ? -3.178 0.582 -11.968 1.00 84.62 179 ARG A O 1
ATOM 1371 N N . ARG A 1 180 ? -4.643 0.379 -10.274 1.00 82.50 180 ARG A N 1
ATOM 1372 C CA . ARG A 1 180 ? -5.397 -0.747 -10.848 1.00 82.50 180 ARG A CA 1
ATOM 1373 C C . ARG A 1 180 ? -6.096 -0.374 -12.147 1.00 82.50 180 ARG A C 1
ATOM 1375 O O . ARG A 1 180 ? -6.046 -1.155 -13.091 1.00 82.50 180 ARG A O 1
ATOM 1382 N N . GLN A 1 181 ? -6.724 0.797 -12.209 1.00 89.00 181 GLN A N 1
ATOM 1383 C CA . GLN A 1 181 ? -7.391 1.282 -13.416 1.00 89.00 181 GLN A CA 1
ATOM 1384 C C . GLN A 1 181 ? -6.391 1.517 -14.554 1.00 89.00 181 GLN A C 1
ATOM 1386 O O . GLN A 1 181 ? -6.624 1.092 -15.685 1.00 89.00 181 GLN A O 1
ATOM 1391 N N . VAL A 1 182 ? -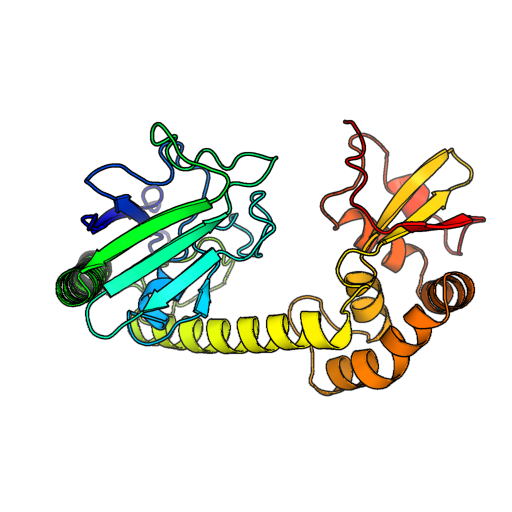5.287 2.202 -14.260 1.00 91.62 182 VAL A N 1
ATOM 1392 C CA . VAL A 1 182 ? -4.333 2.663 -15.267 1.00 91.62 182 VAL A CA 1
ATOM 1393 C C . VAL A 1 182 ? -3.430 1.539 -15.732 1.00 91.62 182 VAL A C 1
ATOM 1395 O O . VAL A 1 182 ? -3.307 1.350 -16.942 1.00 91.62 182 VAL A O 1
ATOM 1398 N N . PHE A 1 183 ? -2.823 0.774 -14.821 1.00 87.69 183 PHE A N 1
ATOM 1399 C CA . PHE A 1 183 ? -1.926 -0.324 -15.185 1.00 87.69 183 PHE A CA 1
ATOM 1400 C C . PHE A 1 183 ? -2.690 -1.590 -15.563 1.00 87.69 183 PHE A C 1
ATOM 1402 O O . PHE A 1 183 ? -2.308 -2.239 -16.534 1.00 87.69 183 PHE A O 1
ATOM 1409 N N . GLY A 1 184 ? -3.791 -1.914 -14.879 1.00 87.62 184 GLY A N 1
ATOM 1410 C CA . GLY A 1 184 ? -4.611 -3.086 -15.190 1.00 87.62 184 GLY A CA 1
ATOM 1411 C C . GLY A 1 184 ? -3.792 -4.378 -15.226 1.00 87.62 184 GLY A C 1
ATOM 1412 O O . GLY A 1 184 ? -3.184 -4.775 -14.235 1.00 87.62 184 GLY A O 1
ATOM 1413 N N . ASP A 1 185 ? -3.749 -5.009 -16.395 1.00 84.81 185 ASP A N 1
ATOM 1414 C CA . ASP A 1 185 ? -2.971 -6.214 -16.695 1.00 84.81 185 ASP A CA 1
ATOM 1415 C C . ASP A 1 185 ? -1.448 -6.035 -16.545 1.00 84.81 185 ASP A C 1
ATOM 1417 O O . ASP A 1 185 ? -0.724 -6.997 -16.283 1.00 84.81 185 ASP A O 1
ATOM 1421 N N . LEU A 1 186 ? -0.952 -4.800 -16.643 1.00 86.38 186 LEU A N 1
ATOM 1422 C CA . LEU A 1 186 ? 0.467 -4.479 -16.494 1.00 86.38 186 LEU A CA 1
ATOM 1423 C C . LEU A 1 186 ? 0.919 -4.325 -15.037 1.00 86.38 186 LEU A C 1
ATOM 1425 O O . LEU A 1 186 ? 2.120 -4.200 -14.804 1.00 86.38 186 LEU A O 1
ATOM 1429 N N . LEU A 1 187 ? 0.002 -4.332 -14.060 1.00 82.06 187 LEU A N 1
ATOM 1430 C CA . LEU A 1 187 ? 0.317 -4.024 -12.656 1.00 82.06 187 LEU A CA 1
ATOM 1431 C C . LEU A 1 187 ? 1.389 -4.954 -12.067 1.00 82.06 187 LEU A C 1
ATOM 1433 O O . LEU A 1 187 ? 2.229 -4.522 -11.286 1.00 82.06 187 LEU A O 1
ATOM 1437 N N . PHE A 1 188 ? 1.382 -6.218 -12.486 1.00 78.31 188 PHE A N 1
ATOM 1438 C CA . PHE A 1 188 ? 2.339 -7.236 -12.044 1.00 78.31 188 PHE A CA 1
ATOM 1439 C C . PHE A 1 188 ? 3.360 -7.605 -13.126 1.00 78.31 188 PHE A C 1
ATOM 1441 O O . PHE A 1 188 ? 4.052 -8.615 -13.009 1.00 78.31 188 PHE A O 1
ATOM 1448 N N . SER A 1 189 ? 3.432 -6.809 -14.195 1.00 84.94 189 SER A N 1
ATOM 1449 C CA . SER A 1 189 ? 4.402 -7.008 -15.265 1.00 84.94 189 SER A CA 1
ATOM 1450 C C . SER A 1 189 ? 5.730 -6.341 -14.925 1.00 84.94 189 SER A C 1
ATOM 1452 O O . SER A 1 189 ? 5.782 -5.233 -14.381 1.00 84.94 189 SER A O 1
ATOM 1454 N N . GLU A 1 190 ? 6.818 -7.000 -15.303 1.00 88.00 190 GLU A N 1
ATOM 1455 C CA . GLU A 1 190 ? 8.173 -6.514 -15.069 1.00 88.00 190 GLU A CA 1
ATOM 1456 C C . GLU A 1 190 ? 8.977 -6.517 -16.364 1.00 88.00 190 GLU A C 1
ATOM 1458 O O . GLU A 1 190 ? 8.797 -7.361 -17.246 1.00 88.00 190 GLU A O 1
ATOM 1463 N N . LEU A 1 191 ? 9.886 -5.551 -16.457 1.00 91.19 191 LEU A N 1
ATOM 1464 C CA . LEU A 1 191 ? 10.933 -5.525 -17.457 1.00 91.19 191 LEU A CA 1
ATOM 1465 C C . LEU A 1 191 ? 12.137 -6.300 -16.911 1.00 91.19 191 LEU A C 1
ATOM 1467 O O . LEU A 1 191 ? 12.912 -5.776 -16.106 1.00 91.19 191 LEU A O 1
ATOM 1471 N N . GLU A 1 192 ? 12.277 -7.550 -17.345 1.00 89.38 192 GLU A N 1
ATOM 1472 C CA . GLU A 1 192 ? 13.476 -8.353 -17.111 1.00 89.38 192 GLU A CA 1
ATOM 1473 C C . GLU A 1 192 ? 14.577 -7.854 -18.055 1.00 89.38 192 GLU A C 1
ATOM 1475 O O . GLU A 1 192 ? 14.334 -7.640 -19.246 1.00 89.38 192 GLU A O 1
ATOM 1480 N N . PHE A 1 193 ? 15.789 -7.662 -17.539 1.00 87.69 193 PHE A N 1
ATOM 1481 C CA . PHE A 1 193 ? 16.961 -7.344 -18.345 1.00 87.69 193 PHE A CA 1
ATOM 1482 C C . PHE A 1 193 ? 18.093 -8.322 -18.055 1.00 87.69 193 PHE A C 1
ATOM 1484 O O . PHE A 1 193 ? 18.405 -8.617 -16.900 1.00 87.69 193 PHE A O 1
ATOM 1491 N N . THR A 1 194 ? 18.740 -8.796 -19.114 1.00 86.69 194 THR A N 1
ATOM 1492 C CA . THR A 1 194 ? 19.901 -9.683 -19.030 1.00 86.69 194 THR A CA 1
ATOM 1493 C C . THR A 1 194 ? 21.136 -8.939 -19.504 1.00 86.69 194 THR A C 1
ATOM 1495 O O . THR A 1 194 ? 21.207 -8.467 -20.639 1.00 86.69 194 THR A O 1
ATOM 1498 N N . HIS A 1 195 ? 22.121 -8.829 -18.624 1.00 83.62 195 HIS A N 1
ATOM 1499 C CA . HIS A 1 195 ? 23.412 -8.228 -18.913 1.00 83.62 195 HIS A CA 1
ATOM 1500 C C . HIS A 1 195 ? 24.372 -9.263 -19.534 1.00 83.62 195 HIS A C 1
ATOM 1502 O O . HIS A 1 195 ? 24.293 -10.443 -19.190 1.00 83.62 195 HIS A O 1
ATOM 1508 N N . PRO A 1 196 ? 25.335 -8.858 -20.390 1.00 82.19 196 PRO A N 1
ATOM 1509 C CA . PRO A 1 196 ? 26.281 -9.781 -21.033 1.00 82.19 196 PRO A CA 1
ATOM 1510 C C . PRO A 1 196 ? 27.096 -10.682 -20.097 1.00 82.19 196 PRO A C 1
ATOM 1512 O O . PRO A 1 196 ? 27.586 -11.724 -20.518 1.00 82.19 196 PRO A O 1
ATOM 1515 N N . ASN A 1 197 ? 27.257 -10.297 -18.829 1.00 76.19 197 ASN A N 1
ATOM 1516 C CA . ASN A 1 197 ? 27.936 -11.115 -17.816 1.00 76.19 197 ASN A CA 1
ATOM 1517 C C . ASN A 1 197 ? 27.027 -12.195 -17.191 1.00 76.19 197 ASN A C 1
ATOM 1519 O O . ASN A 1 197 ? 27.437 -12.834 -16.226 1.00 76.19 197 ASN A O 1
ATOM 1523 N N . GLY A 1 198 ? 25.804 -12.368 -17.700 1.00 76.12 198 GLY A N 1
ATOM 1524 C CA . GLY A 1 198 ? 24.818 -13.323 -17.197 1.00 76.12 198 GLY A CA 1
ATOM 1525 C C . GLY A 1 198 ? 23.954 -12.801 -16.049 1.00 76.12 198 GLY A C 1
ATOM 1526 O O . GLY A 1 198 ? 23.091 -13.533 -15.577 1.00 76.12 198 GLY A O 1
ATOM 1527 N N . TYR A 1 199 ? 24.149 -11.557 -15.599 1.00 76.81 199 TYR A N 1
ATOM 1528 C CA . TYR A 1 199 ? 23.288 -10.962 -14.578 1.00 76.81 199 TYR A CA 1
ATOM 1529 C C . TYR A 1 199 ? 21.874 -10.742 -15.123 1.00 76.81 199 TYR A C 1
ATOM 1531 O O . TYR A 1 199 ? 21.711 -10.175 -16.204 1.00 76.81 199 TYR A O 1
ATOM 1539 N N . ILE A 1 200 ? 20.865 -11.136 -14.346 1.00 78.31 200 ILE A N 1
ATOM 1540 C CA . ILE A 1 200 ? 19.452 -10.900 -14.643 1.00 78.31 200 ILE A CA 1
ATOM 1541 C C . ILE A 1 200 ? 18.881 -10.011 -13.541 1.00 78.31 200 ILE A C 1
ATOM 1543 O O . ILE A 1 200 ? 19.030 -10.311 -12.358 1.00 78.31 200 ILE A O 1
ATOM 1547 N N . GLY A 1 201 ? 18.245 -8.912 -13.935 1.00 78.00 201 GLY A N 1
ATOM 1548 C CA . GLY A 1 201 ? 17.488 -8.049 -13.036 1.00 78.00 201 GLY A CA 1
ATOM 1549 C C . GLY A 1 201 ? 16.073 -7.839 -13.553 1.00 78.00 201 GLY A C 1
ATOM 1550 O O . GLY A 1 201 ? 15.795 -8.065 -14.728 1.00 78.00 201 GLY A O 1
ATOM 1551 N N . CYS A 1 202 ? 15.181 -7.397 -12.675 1.00 81.44 202 CYS A N 1
ATOM 1552 C CA . CYS A 1 202 ? 13.806 -7.056 -13.019 1.00 81.44 202 CYS A CA 1
ATOM 1553 C C . CYS A 1 202 ? 13.477 -5.656 -12.501 1.00 81.44 202 CYS A C 1
ATOM 1555 O O . CYS A 1 202 ? 13.949 -5.248 -11.439 1.00 81.44 202 CYS A O 1
ATOM 1557 N N . LEU A 1 203 ? 12.675 -4.918 -13.263 1.00 83.50 203 LEU A N 1
ATOM 1558 C CA . LEU A 1 203 ? 12.103 -3.642 -12.853 1.00 83.50 203 LEU A CA 1
ATOM 1559 C C . LEU A 1 203 ? 10.589 -3.689 -13.095 1.00 83.50 203 LEU A C 1
ATOM 1561 O O . LEU A 1 203 ? 10.186 -3.825 -14.253 1.00 83.50 203 LEU A O 1
ATOM 1565 N N . PRO A 1 204 ? 9.745 -3.554 -12.057 1.00 86.50 204 PRO A N 1
ATOM 1566 C CA . PRO A 1 204 ? 8.304 -3.424 -12.249 1.00 86.50 204 PRO A CA 1
ATOM 1567 C C . PRO A 1 204 ? 7.982 -2.296 -13.231 1.00 86.50 204 PRO A C 1
ATOM 1569 O O . PRO A 1 204 ? 8.558 -1.207 -13.130 1.00 86.50 204 PRO A O 1
ATOM 1572 N N . LEU A 1 205 ? 7.066 -2.537 -14.175 1.00 89.12 205 LEU A N 1
ATOM 1573 C CA . LEU A 1 205 ? 6.713 -1.523 -15.177 1.00 89.12 205 LEU A CA 1
ATOM 1574 C C . LEU A 1 205 ? 6.180 -0.248 -14.528 1.00 89.12 205 LEU A C 1
ATOM 1576 O O . LEU A 1 205 ? 6.437 0.849 -15.010 1.00 89.12 205 LEU A O 1
ATOM 1580 N N . GLU A 1 206 ? 5.504 -0.375 -13.395 1.00 87.12 206 GLU A N 1
ATOM 1581 C CA . GLU A 1 206 ? 5.089 0.767 -12.596 1.00 87.12 206 GLU A CA 1
ATOM 1582 C C . GLU A 1 206 ? 6.264 1.655 -12.160 1.00 87.12 206 GLU A C 1
ATOM 1584 O O . GLU A 1 206 ? 6.244 2.865 -12.385 1.00 87.12 206 GLU A O 1
ATOM 1589 N N . ASN A 1 207 ? 7.326 1.060 -11.615 1.00 85.44 207 ASN A N 1
ATOM 1590 C CA . ASN A 1 207 ? 8.511 1.809 -11.204 1.00 85.44 207 ASN A CA 1
ATOM 1591 C C . ASN A 1 207 ? 9.192 2.468 -12.407 1.00 85.44 207 ASN A C 1
ATOM 1593 O O . ASN A 1 207 ? 9.644 3.611 -12.319 1.00 85.44 207 ASN A O 1
ATOM 1597 N N . LEU A 1 208 ? 9.229 1.774 -13.551 1.00 90.25 208 LEU A N 1
ATOM 1598 C CA . LEU A 1 208 ? 9.720 2.355 -14.798 1.00 90.25 208 LEU A CA 1
ATOM 1599 C C . LEU A 1 208 ? 8.874 3.563 -15.227 1.00 90.25 208 LEU A C 1
ATOM 1601 O O . LEU A 1 208 ? 9.430 4.580 -15.641 1.00 90.25 208 LEU A O 1
ATOM 1605 N N . ALA A 1 209 ? 7.548 3.491 -15.100 1.00 91.31 209 ALA A N 1
ATOM 1606 C CA . ALA A 1 209 ? 6.667 4.603 -15.432 1.00 91.31 209 ALA A CA 1
ATOM 1607 C C . ALA A 1 209 ? 6.923 5.828 -14.548 1.00 91.31 209 ALA A C 1
ATOM 1609 O O . ALA A 1 209 ? 7.015 6.938 -15.069 1.00 91.31 209 ALA A O 1
ATOM 1610 N N . TYR A 1 210 ? 7.125 5.628 -13.244 1.00 88.19 210 TYR A N 1
ATOM 1611 C CA . TYR A 1 210 ? 7.474 6.708 -12.317 1.00 88.19 210 TYR A CA 1
ATOM 1612 C C . TYR A 1 210 ? 8.804 7.375 -12.670 1.00 88.19 210 TYR A C 1
ATOM 1614 O O . TYR A 1 210 ? 8.913 8.603 -12.659 1.00 88.19 210 TYR A O 1
ATOM 1622 N N . MET A 1 211 ? 9.802 6.583 -13.065 1.00 88.31 211 MET A N 1
ATOM 1623 C CA . MET A 1 211 ? 11.070 7.124 -13.551 1.00 88.31 211 MET A CA 1
ATOM 1624 C C . MET A 1 211 ? 10.889 7.962 -14.822 1.00 88.31 211 MET A C 1
ATOM 1626 O O . MET A 1 211 ? 11.435 9.059 -14.923 1.00 88.31 211 MET A O 1
ATOM 1630 N N . LEU A 1 212 ? 10.110 7.464 -15.786 1.00 90.81 212 LEU A N 1
ATOM 1631 C CA . LEU A 1 212 ? 9.859 8.142 -17.061 1.00 90.81 212 LEU A CA 1
ATOM 1632 C C . LEU A 1 212 ? 9.017 9.411 -16.902 1.00 90.81 212 LEU A C 1
ATOM 1634 O O . LEU A 1 212 ? 9.184 10.361 -17.665 1.00 90.81 212 LEU A O 1
ATOM 1638 N N . SER A 1 213 ? 8.149 9.468 -15.893 1.00 88.81 213 SER A N 1
ATOM 1639 C CA . SER A 1 213 ? 7.402 10.678 -15.551 1.00 88.81 213 SER A CA 1
ATOM 1640 C C . SER A 1 213 ? 8.210 11.677 -14.720 1.00 88.81 213 SER A C 1
ATOM 1642 O O . SER A 1 213 ? 7.671 12.721 -14.365 1.00 88.81 213 SER A O 1
ATOM 1644 N N . SER A 1 214 ? 9.474 11.368 -14.388 1.00 79.19 214 SER A N 1
ATOM 1645 C CA . SER A 1 214 ? 10.294 12.130 -13.432 1.00 79.19 214 SER A CA 1
ATOM 1646 C C . SER A 1 214 ? 9.620 12.309 -12.063 1.00 79.19 214 SER A C 1
ATOM 1648 O O . SER A 1 214 ? 9.835 13.314 -11.389 1.00 79.1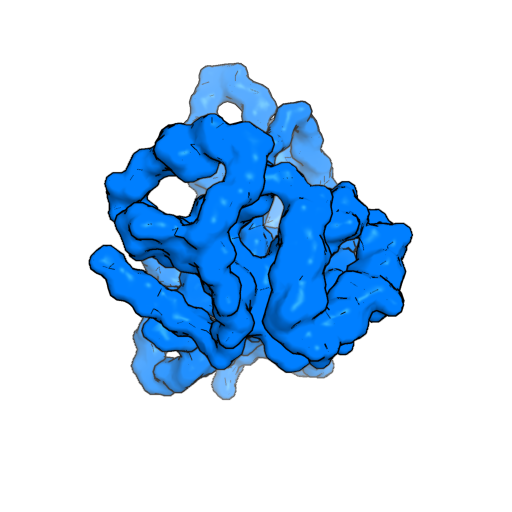9 214 SER A O 1
ATOM 1650 N N . ALA A 1 215 ? 8.773 11.355 -11.664 1.00 67.94 215 ALA A N 1
ATOM 1651 C CA . ALA A 1 215 ? 8.088 11.388 -10.380 1.00 67.94 215 ALA A CA 1
ATOM 1652 C C . ALA A 1 215 ? 8.907 10.670 -9.310 1.00 67.94 215 ALA A C 1
ATOM 1654 O O . ALA A 1 215 ? 9.527 9.633 -9.565 1.00 67.94 215 ALA A O 1
ATOM 1655 N N . ASP A 1 216 ? 8.855 11.194 -8.088 1.00 62.91 216 ASP A N 1
ATOM 1656 C CA . ASP A 1 216 ? 9.272 10.420 -6.929 1.00 62.91 216 ASP A CA 1
ATOM 1657 C C . ASP A 1 216 ? 8.224 9.329 -6.656 1.00 62.91 216 ASP A C 1
ATOM 1659 O O . ASP A 1 216 ? 7.019 9.570 -6.752 1.00 62.91 216 ASP A O 1
ATOM 1663 N N . HIS A 1 217 ? 8.671 8.122 -6.305 1.00 54.50 217 HIS A N 1
ATOM 1664 C CA . HIS A 1 217 ? 7.794 6.977 -6.035 1.00 54.50 217 HIS A CA 1
ATOM 1665 C C . HIS A 1 217 ? 6.827 7.245 -4.871 1.00 54.50 217 HIS A C 1
ATOM 1667 O O . HIS A 1 217 ? 5.749 6.643 -4.809 1.00 54.50 217 HIS A O 1
ATOM 1673 N N . PHE A 1 218 ? 7.194 8.158 -3.971 1.00 51.00 218 PHE A N 1
ATOM 1674 C CA . PHE A 1 218 ? 6.404 8.521 -2.795 1.00 51.00 218 PHE A CA 1
ATOM 1675 C C . PHE A 1 218 ? 5.517 9.758 -3.009 1.00 51.00 218 PHE A C 1
ATOM 1677 O O . PHE A 1 218 ? 4.520 9.911 -2.309 1.00 51.00 218 PHE A O 1
ATOM 1684 N N . HIS A 1 219 ? 5.815 10.595 -4.011 1.00 61.34 219 HIS A N 1
ATOM 1685 C CA . HIS A 1 219 ? 5.124 11.864 -4.253 1.00 61.34 219 HIS A CA 1
ATOM 1686 C C . HIS A 1 219 ? 4.847 12.072 -5.750 1.00 61.34 219 HIS A C 1
ATOM 1688 O O . HIS A 1 219 ? 5.583 12.756 -6.463 1.00 61.34 219 HIS A O 1
ATOM 1694 N N . LEU A 1 220 ? 3.756 11.474 -6.231 1.00 70.00 220 LEU A N 1
ATOM 1695 C CA . LEU A 1 220 ? 3.272 11.655 -7.599 1.00 70.00 220 LEU A CA 1
ATOM 1696 C C . LEU A 1 220 ? 2.469 12.951 -7.713 1.00 70.00 220 LEU A C 1
ATOM 1698 O O . LEU A 1 220 ? 1.454 13.118 -7.045 1.00 70.00 220 LEU A O 1
ATOM 1702 N N . SER A 1 221 ? 2.906 13.858 -8.584 1.00 81.50 221 SER A N 1
ATOM 1703 C CA . SER A 1 221 ? 2.099 15.022 -8.961 1.00 81.50 221 SER A CA 1
ATOM 1704 C C . SER A 1 221 ? 0.967 14.619 -9.910 1.00 81.50 221 SER A C 1
ATOM 1706 O O . SER A 1 221 ? 1.108 13.664 -10.677 1.00 81.50 221 SER A O 1
ATOM 1708 N N . GLU A 1 222 ? -0.124 15.391 -9.934 1.00 84.31 222 GLU A N 1
ATOM 1709 C CA . GLU A 1 222 ? -1.223 15.196 -10.896 1.00 84.31 222 GLU A CA 1
ATOM 1710 C C . GLU A 1 222 ? -0.717 15.178 -12.347 1.00 84.31 222 GLU A C 1
ATOM 1712 O O . GLU A 1 222 ? -1.132 14.345 -13.149 1.00 84.31 222 GLU A O 1
ATOM 1717 N N . THR A 1 223 ? 0.253 16.039 -12.677 1.00 87.56 223 THR A N 1
ATOM 1718 C CA . THR A 1 223 ? 0.895 16.075 -13.999 1.00 87.56 223 THR A CA 1
ATOM 1719 C C . THR A 1 223 ? 1.610 14.765 -14.326 1.00 87.56 223 THR A C 1
ATOM 1721 O O . THR A 1 223 ? 1.512 14.273 -15.451 1.00 87.56 223 THR A O 1
ATOM 1724 N N . ALA A 1 224 ? 2.324 14.180 -13.358 1.00 88.38 224 ALA A N 1
ATOM 1725 C CA . ALA A 1 224 ? 2.987 12.896 -13.551 1.00 88.38 224 ALA A CA 1
ATOM 1726 C C . ALA A 1 224 ? 1.969 11.764 -13.728 1.00 88.38 224 ALA A C 1
ATOM 1728 O O . ALA A 1 224 ? 2.117 10.970 -14.654 1.00 88.38 224 ALA A O 1
ATOM 1729 N N . MET A 1 225 ? 0.914 11.725 -12.907 1.00 89.12 225 MET A N 1
ATOM 1730 C CA . MET A 1 225 ? -0.165 10.738 -13.040 1.00 89.12 225 MET A CA 1
ATOM 1731 C C . MET A 1 225 ? -0.842 10.828 -14.412 1.00 89.12 225 MET A C 1
ATOM 1733 O O . MET A 1 225 ? -0.968 9.816 -15.100 1.00 89.12 225 MET A O 1
ATOM 1737 N N . ALA A 1 226 ? -1.175 12.041 -14.864 1.00 90.81 226 ALA A N 1
ATOM 1738 C CA . ALA A 1 226 ? -1.766 12.269 -16.179 1.00 90.81 226 ALA A CA 1
ATOM 1739 C C . ALA A 1 226 ? -0.831 11.833 -17.320 1.00 90.81 226 ALA A C 1
ATOM 1741 O O . ALA A 1 226 ? -1.285 11.238 -18.299 1.00 90.81 226 ALA A O 1
ATOM 1742 N N . HIS A 1 227 ? 0.478 12.086 -17.207 1.00 94.25 227 HIS A N 1
ATOM 1743 C CA . HIS A 1 227 ? 1.458 11.646 -18.203 1.00 94.25 227 HIS A CA 1
ATOM 1744 C C . HIS A 1 227 ? 1.605 10.115 -18.232 1.00 94.25 227 HIS A C 1
ATOM 1746 O O . HIS A 1 227 ? 1.667 9.517 -19.310 1.00 94.25 227 HIS A O 1
ATOM 1752 N N . ILE A 1 228 ? 1.605 9.472 -17.061 1.00 94.69 228 ILE A N 1
ATOM 1753 C CA . ILE A 1 228 ? 1.633 8.011 -16.951 1.00 94.69 228 ILE A CA 1
ATOM 1754 C C . ILE A 1 228 ? 0.411 7.408 -17.644 1.00 94.69 228 ILE A C 1
ATOM 1756 O O . ILE A 1 228 ? 0.556 6.536 -18.502 1.00 94.69 228 ILE A O 1
ATOM 1760 N N . GLU A 1 229 ? -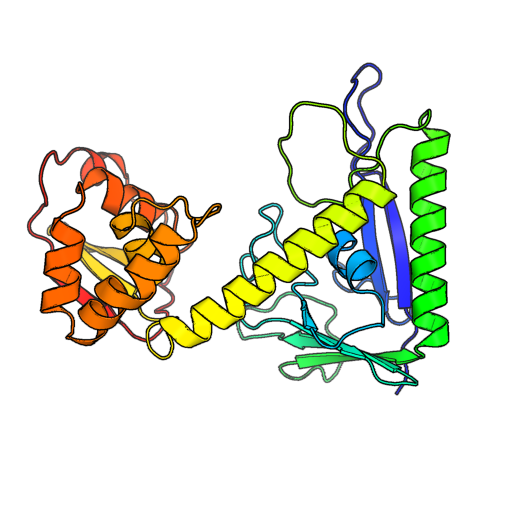0.775 7.914 -17.318 1.00 95.44 229 GLU A N 1
ATOM 1761 C CA . GLU A 1 229 ? -2.049 7.406 -17.820 1.00 95.44 229 GLU A CA 1
ATOM 1762 C C . GLU A 1 229 ? -2.236 7.627 -19.325 1.00 95.44 229 GLU A C 1
ATOM 1764 O O . GLU A 1 229 ? -2.681 6.724 -20.032 1.00 95.44 229 GLU A O 1
ATOM 1769 N N . SER A 1 230 ? -1.868 8.804 -19.836 1.00 95.81 230 SER A N 1
ATOM 1770 C CA . SER A 1 230 ? -2.145 9.178 -21.230 1.00 95.81 230 SER A CA 1
ATOM 1771 C C . SER A 1 230 ? -1.043 8.806 -22.224 1.00 95.81 230 SER A C 1
ATOM 1773 O O . SER A 1 230 ? -1.328 8.694 -23.417 1.00 95.81 230 SER A O 1
ATOM 1775 N N . VAL A 1 231 ? 0.200 8.603 -21.771 1.00 95.75 231 VAL A N 1
ATOM 1776 C CA . VAL A 1 231 ? 1.352 8.395 -22.667 1.00 95.75 231 VAL A CA 1
ATOM 1777 C C . VAL A 1 231 ? 2.112 7.120 -22.337 1.00 95.75 231 VAL A C 1
ATOM 1779 O O . VAL A 1 231 ? 2.282 6.264 -23.211 1.00 95.75 231 VAL A O 1
ATOM 1782 N N . ILE A 1 232 ? 2.583 6.979 -21.096 1.00 96.69 232 ILE A N 1
ATOM 1783 C CA . ILE A 1 232 ? 3.539 5.921 -20.743 1.00 96.69 232 ILE A CA 1
ATOM 1784 C C . ILE A 1 232 ? 2.872 4.547 -20.775 1.00 96.69 232 ILE A C 1
ATOM 1786 O O . ILE A 1 232 ? 3.326 3.660 -21.496 1.00 96.69 232 ILE A O 1
ATOM 1790 N N . VAL A 1 233 ? 1.774 4.360 -20.041 1.00 96.38 233 VAL A N 1
ATOM 1791 C CA . VAL A 1 233 ? 1.129 3.044 -19.943 1.00 96.38 233 VAL A CA 1
ATOM 1792 C C . VAL A 1 233 ? 0.490 2.605 -21.268 1.00 96.38 233 VAL A C 1
ATOM 1794 O O . VAL A 1 233 ? 0.674 1.446 -21.647 1.00 96.38 233 VAL A O 1
ATOM 1797 N N . PRO A 1 234 ? -0.173 3.480 -22.053 1.00 97.31 234 PRO A N 1
ATOM 1798 C CA . PRO A 1 234 ? -0.573 3.143 -23.419 1.00 97.31 234 PRO A CA 1
ATOM 1799 C C . PRO A 1 234 ? 0.603 2.690 -24.293 1.00 97.31 234 PRO A C 1
ATOM 1801 O O . PRO A 1 234 ? 0.467 1.727 -25.044 1.00 97.31 234 PRO A O 1
ATOM 1804 N N . SER A 1 235 ? 1.772 3.325 -24.153 1.00 96.69 235 SER A N 1
ATOM 1805 C CA . SER A 1 235 ? 2.983 2.915 -24.871 1.00 96.69 235 SER A CA 1
ATOM 1806 C C . SER A 1 235 ? 3.492 1.548 -24.408 1.00 96.69 235 SER A C 1
ATOM 1808 O O . SER A 1 235 ? 3.901 0.743 -25.240 1.00 96.69 235 SER A O 1
ATOM 1810 N N . PHE A 1 236 ? 3.424 1.236 -23.111 1.00 96.56 236 PHE A N 1
ATOM 1811 C CA . PHE A 1 236 ? 3.790 -0.092 -22.608 1.00 96.56 236 PHE A CA 1
ATOM 1812 C C . PHE A 1 236 ? 2.912 -1.201 -23.192 1.00 96.56 236 PHE A C 1
ATOM 1814 O O . PHE A 1 236 ? 3.423 -2.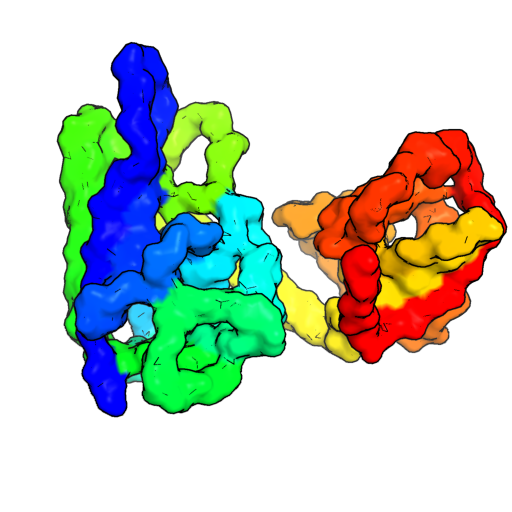263 -23.546 1.00 96.56 236 PHE A O 1
ATOM 1821 N N . ARG A 1 237 ? 1.614 -0.936 -23.383 1.00 95.38 237 ARG A N 1
ATOM 1822 C CA . ARG A 1 237 ? 0.679 -1.884 -24.013 1.00 95.38 237 ARG A CA 1
ATOM 1823 C C . ARG A 1 237 ? 0.987 -2.178 -25.481 1.00 95.38 237 ARG A C 1
ATOM 1825 O O . ARG A 1 237 ? 0.498 -3.172 -26.006 1.00 95.38 237 ARG A O 1
ATOM 1832 N N . MET A 1 238 ? 1.812 -1.363 -26.143 1.00 95.81 238 MET A N 1
ATOM 1833 C CA . MET A 1 238 ? 2.281 -1.651 -27.503 1.00 95.81 238 MET A CA 1
ATOM 1834 C C . MET A 1 238 ? 3.315 -2.789 -27.546 1.00 95.81 238 MET A C 1
ATOM 1836 O O . MET A 1 238 ? 3.600 -3.301 -28.625 1.00 95.81 238 MET A O 1
ATOM 1840 N N . GLY A 1 239 ? 3.857 -3.204 -26.395 1.00 93.31 239 GLY A N 1
ATOM 1841 C CA . GLY A 1 239 ? 4.737 -4.365 -26.262 1.00 93.31 239 GLY A CA 1
ATOM 1842 C C . GLY A 1 239 ? 6.194 -4.028 -25.935 1.00 93.31 239 GLY A C 1
ATOM 1843 O O . GLY A 1 239 ? 6.582 -2.872 -25.751 1.00 93.31 239 GLY A O 1
ATOM 1844 N N . ILE A 1 240 ? 7.018 -5.079 -25.855 1.00 95.00 240 ILE A N 1
ATOM 1845 C CA . ILE A 1 240 ? 8.397 -5.026 -25.337 1.00 95.00 240 ILE A CA 1
ATOM 1846 C C . ILE A 1 240 ? 9.306 -4.039 -26.078 1.00 95.00 240 ILE A C 1
ATOM 1848 O O . ILE A 1 240 ? 10.145 -3.393 -25.451 1.00 95.00 240 ILE A O 1
ATOM 1852 N N . GLU A 1 241 ? 9.144 -3.892 -27.393 1.00 95.38 241 GLU A N 1
ATOM 1853 C CA . GLU A 1 241 ? 9.957 -2.974 -28.199 1.00 95.38 241 GLU A CA 1
ATOM 1854 C C . GLU A 1 241 ? 9.796 -1.534 -27.708 1.00 95.38 241 GLU A C 1
ATOM 1856 O O . GLU A 1 241 ? 10.787 -0.846 -27.453 1.00 95.38 241 GLU A O 1
ATOM 1861 N N . ARG A 1 242 ? 8.548 -1.112 -27.473 1.00 95.81 242 ARG A N 1
ATOM 1862 C CA . ARG A 1 242 ? 8.241 0.241 -27.012 1.00 95.81 242 ARG A CA 1
ATOM 1863 C C . ARG A 1 242 ? 8.676 0.465 -25.568 1.00 95.81 242 ARG A C 1
ATOM 1865 O O . ARG A 1 242 ? 9.261 1.502 -25.267 1.00 95.81 242 ARG A O 1
ATOM 1872 N N . VAL A 1 243 ? 8.456 -0.518 -24.694 1.00 95.69 243 VAL A N 1
ATOM 1873 C CA . VAL A 1 243 ? 8.940 -0.474 -23.303 1.00 95.69 243 VAL A CA 1
ATOM 1874 C C . VAL A 1 243 ? 10.462 -0.308 -23.268 1.00 95.69 243 VAL A C 1
ATOM 1876 O O . VAL A 1 243 ? 10.979 0.516 -22.518 1.00 95.69 243 VAL A O 1
ATOM 1879 N N . THR A 1 244 ? 11.176 -1.049 -24.117 1.00 94.44 244 THR A N 1
ATOM 1880 C CA . THR A 1 244 ? 12.640 -1.005 -24.212 1.00 94.44 244 THR A CA 1
ATOM 1881 C C . THR A 1 244 ? 13.138 0.341 -24.736 1.00 94.44 244 THR A C 1
ATOM 1883 O O . THR A 1 244 ? 14.093 0.895 -24.193 1.00 94.44 244 THR A O 1
ATOM 1886 N N . GLU A 1 245 ? 12.502 0.881 -25.778 1.00 94.75 245 GLU A N 1
ATOM 1887 C CA . GLU A 1 245 ? 12.825 2.206 -26.320 1.00 94.75 245 GLU A CA 1
ATOM 1888 C C . GLU A 1 245 ? 12.670 3.291 -25.250 1.00 94.75 245 GLU A C 1
ATOM 1890 O O . GLU A 1 245 ? 13.583 4.092 -25.053 1.00 94.75 245 GLU A O 1
ATOM 1895 N N . MET A 1 246 ? 11.555 3.270 -24.515 1.00 95.12 246 MET A N 1
ATOM 1896 C CA . MET A 1 246 ? 11.307 4.214 -23.429 1.00 95.12 246 MET A CA 1
ATOM 1897 C C . MET A 1 246 ? 12.301 4.029 -22.284 1.00 95.12 246 MET A C 1
ATOM 1899 O O . MET A 1 246 ? 12.880 5.005 -21.828 1.00 95.12 246 MET A O 1
ATOM 1903 N N . ALA A 1 247 ? 12.579 2.796 -21.850 1.00 92.50 247 ALA A N 1
ATOM 1904 C CA . ALA A 1 247 ? 13.577 2.551 -20.809 1.00 92.50 247 ALA A CA 1
ATOM 1905 C C . ALA A 1 247 ? 14.936 3.165 -21.172 1.00 92.50 247 ALA A C 1
ATOM 1907 O O . ALA A 1 247 ? 15.563 3.810 -20.334 1.00 92.50 247 ALA A O 1
ATOM 1908 N N . ARG A 1 248 ? 15.350 3.051 -22.440 1.00 92.81 248 ARG A N 1
ATOM 1909 C CA . ARG A 1 248 ? 16.615 3.600 -22.947 1.00 92.81 248 ARG A CA 1
ATOM 1910 C C . ARG A 1 248 ? 16.690 5.127 -22.972 1.00 92.81 248 ARG A C 1
ATOM 1912 O O . ARG A 1 248 ? 17.794 5.648 -23.116 1.00 92.81 248 ARG A O 1
ATOM 1919 N N . THR A 1 249 ? 15.584 5.855 -22.794 1.00 92.19 249 THR A N 1
ATOM 1920 C CA . THR A 1 249 ? 15.639 7.319 -22.622 1.00 92.19 249 THR A CA 1
ATOM 1921 C C . THR A 1 249 ? 16.163 7.723 -21.243 1.00 92.19 249 THR A C 1
ATOM 1923 O O . THR A 1 249 ? 16.517 8.882 -21.038 1.00 92.19 249 THR A O 1
ATOM 1926 N N . LEU A 1 250 ? 16.207 6.790 -20.286 1.00 89.75 250 LEU A N 1
ATOM 1927 C CA . LEU A 1 250 ? 16.771 7.005 -18.957 1.00 89.75 250 LEU A CA 1
ATOM 1928 C C . LEU A 1 250 ? 18.290 6.800 -18.965 1.00 89.75 250 LEU A C 1
ATOM 1930 O O . LEU A 1 250 ? 18.841 6.062 -19.783 1.00 89.75 250 LEU A O 1
ATOM 1934 N N . ALA A 1 251 ? 18.977 7.397 -17.991 1.00 88.50 251 ALA A N 1
ATOM 1935 C CA . ALA A 1 251 ? 20.364 7.042 -17.714 1.00 88.50 251 ALA A CA 1
ATOM 1936 C C . ALA A 1 251 ? 20.439 5.609 -17.158 1.00 88.50 251 ALA A C 1
ATOM 1938 O O . ALA A 1 251 ? 19.703 5.262 -16.230 1.00 88.50 251 ALA A O 1
ATOM 1939 N N . TRP A 1 252 ? 21.374 4.800 -17.668 1.00 87.50 252 TRP A N 1
ATOM 1940 C CA . TRP A 1 252 ? 21.593 3.423 -17.205 1.00 87.50 252 TRP A CA 1
ATOM 1941 C C . TRP A 1 252 ? 21.784 3.339 -15.684 1.00 87.50 252 TRP A C 1
ATOM 1943 O O . TRP A 1 252 ? 21.201 2.486 -15.018 1.00 87.50 252 TRP A O 1
ATOM 1953 N N . THR A 1 253 ? 22.538 4.277 -15.110 1.00 82.75 253 THR A N 1
ATOM 1954 C CA . THR A 1 253 ? 22.785 4.348 -13.665 1.00 82.75 253 THR A CA 1
ATOM 1955 C C . THR A 1 253 ? 21.503 4.532 -12.857 1.00 82.75 253 THR A C 1
ATOM 1957 O O . THR A 1 253 ? 21.341 3.880 -11.825 1.00 82.75 253 THR A O 1
ATOM 1960 N N . ALA A 1 254 ? 20.575 5.365 -13.333 1.00 82.38 254 ALA A N 1
ATOM 1961 C CA . ALA A 1 254 ? 19.274 5.561 -12.702 1.00 82.38 254 ALA A CA 1
ATOM 1962 C C . ALA A 1 254 ? 18.407 4.298 -12.821 1.00 82.38 254 ALA A C 1
ATOM 1964 O O . ALA A 1 254 ? 17.831 3.859 -11.826 1.00 82.38 254 ALA A O 1
ATOM 1965 N N . PHE A 1 255 ? 18.373 3.682 -14.008 1.00 85.94 255 PHE A N 1
ATOM 1966 C CA . PHE A 1 255 ? 17.624 2.448 -14.269 1.00 85.94 255 PHE A CA 1
ATOM 1967 C C . PHE A 1 255 ? 18.070 1.302 -13.354 1.00 85.94 255 PHE A C 1
ATOM 1969 O O . PHE A 1 255 ? 17.259 0.717 -12.636 1.00 85.94 255 PHE A O 1
ATOM 1976 N N . VAL A 1 256 ? 19.377 1.031 -13.312 1.00 81.12 256 VAL A N 1
ATOM 1977 C CA . VAL A 1 256 ? 19.947 -0.016 -12.456 1.00 81.12 256 VAL A CA 1
ATOM 1978 C C . VAL A 1 256 ? 19.701 0.297 -10.989 1.00 81.12 256 VAL A C 1
ATOM 1980 O O . VAL A 1 256 ? 19.316 -0.587 -10.234 1.00 81.12 256 VAL A O 1
ATOM 1983 N N . HIS A 1 257 ? 19.883 1.545 -10.557 1.00 77.88 257 HIS A N 1
ATOM 1984 C CA . HIS A 1 257 ? 19.650 1.893 -9.161 1.00 77.88 257 HIS A CA 1
ATOM 1985 C C . HIS A 1 257 ? 18.220 1.576 -8.709 1.00 77.88 257 HIS A C 1
ATOM 1987 O O . HIS A 1 257 ? 18.044 1.033 -7.619 1.00 77.88 257 HIS A O 1
ATOM 1993 N N . GLN A 1 258 ? 17.223 1.841 -9.556 1.00 74.00 258 GLN A N 1
ATOM 1994 C CA . GLN A 1 258 ? 15.834 1.539 -9.232 1.00 74.00 258 GLN A CA 1
ATOM 1995 C C . GLN A 1 258 ? 15.519 0.042 -9.296 1.00 74.00 258 GLN A C 1
ATOM 1997 O O . GLN A 1 258 ? 14.836 -0.471 -8.410 1.00 74.00 258 GLN A O 1
ATOM 2002 N N . ALA A 1 259 ? 16.073 -0.684 -10.271 1.00 71.00 259 ALA A N 1
ATOM 2003 C CA . ALA A 1 259 ? 15.940 -2.139 -10.335 1.00 71.00 259 ALA A CA 1
ATOM 2004 C C . ALA A 1 259 ? 16.482 -2.820 -9.063 1.00 71.00 259 ALA A C 1
ATOM 2006 O O . ALA A 1 259 ? 15.873 -3.754 -8.552 1.00 71.00 259 ALA A O 1
ATOM 2007 N N . PHE A 1 260 ? 17.573 -2.301 -8.493 1.00 64.69 260 PHE A N 1
ATOM 2008 C CA . PHE A 1 260 ? 18.164 -2.814 -7.252 1.00 64.69 260 PHE A CA 1
ATOM 2009 C C . PHE A 1 260 ? 17.435 -2.388 -5.968 1.00 64.69 260 PHE A C 1
ATOM 2011 O O . PHE A 1 260 ? 17.627 -3.022 -4.935 1.00 64.69 260 PHE A O 1
ATOM 2018 N N . ARG A 1 261 ? 16.631 -1.317 -6.011 1.00 60.12 261 ARG A N 1
ATOM 2019 C CA . ARG A 1 261 ? 15.745 -0.919 -4.902 1.00 60.12 261 ARG A CA 1
ATOM 2020 C C . ARG A 1 261 ? 14.451 -1.726 -4.864 1.00 60.12 261 ARG A C 1
ATOM 2022 O O . ARG A 1 261 ? 13.796 -1.748 -3.829 1.00 60.12 261 ARG A O 1
ATOM 2029 N N . SER A 1 262 ? 14.077 -2.374 -5.967 1.00 54.06 262 SER A N 1
ATOM 2030 C CA . SER A 1 262 ? 13.017 -3.378 -5.933 1.00 54.06 262 SER A CA 1
ATOM 2031 C C . SER A 1 262 ? 13.488 -4.574 -5.095 1.00 54.06 262 SER A C 1
ATOM 2033 O O . SER A 1 262 ? 14.670 -4.912 -5.123 1.00 54.06 262 SER A O 1
ATOM 2035 N N . GLU A 1 263 ? 12.589 -5.214 -4.342 1.00 46.91 263 GLU A N 1
ATOM 2036 C CA . GLU A 1 263 ? 12.859 -6.309 -3.380 1.00 46.91 263 GLU A CA 1
ATOM 2037 C C . GLU A 1 263 ? 13.513 -7.577 -3.988 1.00 46.91 263 GLU A C 1
ATOM 2039 O O . GLU A 1 263 ? 13.564 -8.629 -3.357 1.00 46.91 263 GLU A O 1
ATOM 2044 N N . ARG A 1 264 ? 13.987 -7.516 -5.237 1.00 51.09 264 ARG A N 1
ATOM 2045 C CA . ARG A 1 264 ? 14.316 -8.658 -6.096 1.00 51.09 264 ARG A CA 1
ATOM 2046 C C . ARG A 1 264 ? 15.752 -8.642 -6.629 1.00 51.09 264 ARG A C 1
ATOM 2048 O O . ARG A 1 264 ? 16.047 -9.320 -7.609 1.00 51.09 264 ARG A O 1
ATOM 2055 N N . SER A 1 265 ? 16.661 -7.889 -6.003 1.00 48.16 265 SER A N 1
ATOM 2056 C CA . SER A 1 265 ? 18.094 -7.981 -6.318 1.00 48.16 265 SER A CA 1
ATOM 2057 C C . SER A 1 265 ? 18.672 -9.305 -5.795 1.00 48.16 265 SER A C 1
ATOM 2059 O O . SER A 1 265 ? 18.561 -9.559 -4.594 1.00 48.16 265 SER A O 1
ATOM 2061 N N . PRO A 1 266 ? 19.363 -10.119 -6.616 1.00 47.25 266 PRO A N 1
ATOM 2062 C CA . PRO A 1 266 ? 20.065 -11.295 -6.113 1.00 47.25 266 PRO A CA 1
ATOM 2063 C C . PRO A 1 266 ? 21.154 -10.879 -5.114 1.00 47.25 266 PRO A C 1
ATOM 2065 O O . PRO A 1 266 ? 21.862 -9.880 -5.299 1.00 47.25 266 PRO A O 1
ATOM 2068 N N . VAL A 1 267 ? 21.277 -11.647 -4.033 1.00 45.97 267 VAL A N 1
ATOM 2069 C CA . VAL A 1 267 ? 22.282 -11.432 -2.989 1.00 45.97 267 VAL A CA 1
ATOM 2070 C C . VAL A 1 267 ? 23.665 -11.775 -3.555 1.00 45.97 267 VAL A C 1
ATOM 2072 O O . VAL A 1 267 ? 23.856 -12.822 -4.161 1.00 45.97 267 VAL A O 1
ATOM 2075 N N . GLY A 1 268 ? 24.657 -10.903 -3.351 1.00 46.53 268 GLY A N 1
ATOM 2076 C CA . GLY A 1 268 ? 26.070 -11.236 -3.593 1.00 46.53 268 GLY A CA 1
ATOM 2077 C C . GLY A 1 268 ? 26.697 -10.743 -4.903 1.00 46.53 268 GLY A C 1
ATOM 2078 O O . GLY A 1 268 ? 27.903 -10.916 -5.080 1.00 46.53 268 GLY A O 1
ATOM 2079 N N . HIS A 1 269 ? 25.963 -10.065 -5.791 1.00 55.12 269 HIS A N 1
ATOM 2080 C CA . HIS A 1 269 ? 26.578 -9.404 -6.950 1.00 55.12 269 HIS A CA 1
ATOM 2081 C C . HIS A 1 269 ? 26.997 -7.963 -6.636 1.00 55.12 269 HIS A C 1
ATOM 2083 O O . HIS A 1 269 ? 26.199 -7.131 -6.205 1.00 55.12 269 HIS A O 1
ATOM 2089 N N . ALA A 1 270 ? 28.269 -7.642 -6.885 1.00 55.00 270 ALA A N 1
ATOM 2090 C CA . ALA A 1 270 ? 28.795 -6.297 -6.696 1.00 55.00 270 ALA A CA 1
ATOM 2091 C C . ALA A 1 270 ? 28.186 -5.318 -7.719 1.00 55.00 270 ALA A C 1
ATOM 2093 O O . ALA A 1 270 ? 28.638 -5.211 -8.861 1.00 55.00 270 ALA A O 1
ATOM 2094 N N . LEU A 1 271 ? 27.202 -4.541 -7.255 1.00 62.25 271 LEU A N 1
ATOM 2095 C CA . LEU A 1 271 ? 26.599 -3.367 -7.905 1.00 62.25 271 LEU A CA 1
ATOM 2096 C C . LEU A 1 271 ? 27.609 -2.441 -8.605 1.00 62.25 271 LEU A C 1
ATOM 2098 O O . LEU A 1 271 ? 27.271 -1.784 -9.590 1.00 62.25 271 LEU A O 1
ATOM 2102 N N . GLY A 1 272 ? 28.843 -2.382 -8.093 1.00 61.41 272 GLY A N 1
ATOM 2103 C CA . GLY A 1 272 ? 29.905 -1.504 -8.582 1.00 61.41 272 GLY A CA 1
ATOM 2104 C C . GLY A 1 272 ? 30.242 -1.691 -10.063 1.00 61.41 272 GLY A C 1
ATOM 2105 O O . GLY A 1 272 ? 30.512 -0.702 -10.734 1.00 61.41 272 GLY A O 1
ATOM 2106 N N . HIS A 1 273 ? 30.159 -2.916 -10.594 1.00 64.19 273 HIS A N 1
ATOM 2107 C CA . HIS A 1 273 ? 30.454 -3.178 -12.011 1.00 64.19 273 HIS A CA 1
ATOM 2108 C C . HIS A 1 273 ? 29.299 -2.826 -12.954 1.00 64.19 273 HIS A C 1
ATOM 2110 O O . HIS A 1 273 ? 29.536 -2.553 -14.125 1.00 64.19 273 HIS A O 1
ATOM 2116 N N . LEU A 1 274 ? 28.057 -2.823 -12.458 1.00 67.50 274 LEU A N 1
ATOM 2117 C CA . LEU A 1 274 ? 26.884 -2.440 -13.248 1.00 67.50 274 LEU A CA 1
ATOM 2118 C C . LEU A 1 274 ? 26.689 -0.918 -13.232 1.00 67.50 274 LEU A C 1
ATOM 2120 O O . LEU A 1 274 ? 26.325 -0.341 -14.249 1.00 67.50 274 LEU A O 1
ATOM 2124 N N . LYS A 1 275 ? 26.983 -0.248 -12.110 1.00 68.44 275 LYS A N 1
ATOM 2125 C CA . LYS A 1 275 ? 26.854 1.213 -11.957 1.00 68.44 275 LYS A CA 1
ATOM 2126 C C . LYS A 1 275 ? 27.968 2.024 -12.628 1.00 68.44 275 LYS A C 1
ATOM 2128 O O . LYS A 1 275 ? 27.807 3.229 -12.787 1.00 68.44 275 LYS A O 1
ATOM 2133 N N . SER A 1 276 ? 29.091 1.402 -12.985 1.00 69.25 276 SER A N 1
ATOM 2134 C CA . SER A 1 276 ? 30.241 2.096 -13.577 1.00 69.25 276 SER A CA 1
ATOM 2135 C C . SER A 1 276 ? 30.133 2.307 -15.088 1.00 69.25 276 SER A C 1
ATOM 2137 O O . SER A 1 276 ? 30.960 3.025 -15.647 1.00 69.25 276 SER A O 1
ATOM 2139 N N . ALA A 1 277 ? 29.141 1.707 -15.755 1.00 69.25 277 ALA A N 1
ATOM 2140 C CA . ALA A 1 277 ? 28.931 1.905 -17.183 1.00 69.25 277 ALA A CA 1
ATOM 2141 C C . ALA A 1 277 ? 28.329 3.305 -17.443 1.00 69.25 277 ALA A C 1
ATOM 2143 O O . ALA A 1 277 ? 27.229 3.587 -16.960 1.00 69.25 277 ALA A O 1
ATOM 2144 N N . PRO A 1 278 ? 29.024 4.190 -18.186 1.00 67.19 278 PRO A N 1
ATOM 2145 C CA . PRO A 1 278 ? 28.528 5.534 -18.497 1.00 67.19 278 PRO A CA 1
ATOM 2146 C C . PRO A 1 278 ? 27.402 5.524 -19.544 1.00 67.19 278 PRO A C 1
ATOM 2148 O O . PRO A 1 278 ? 26.659 6.494 -19.656 1.00 67.19 278 PRO A O 1
ATOM 2151 N N . GLU A 1 279 ? 27.264 4.425 -20.287 1.00 79.25 279 GLU A N 1
ATOM 2152 C CA . GLU A 1 279 ? 26.272 4.215 -21.342 1.00 79.25 279 GLU A CA 1
ATOM 2153 C C . GLU A 1 279 ? 25.528 2.891 -21.126 1.00 79.25 279 GLU A C 1
ATOM 2155 O O . GLU A 1 279 ? 25.955 2.049 -20.333 1.00 79.25 279 GLU A O 1
ATOM 2160 N N . TRP A 1 280 ? 24.419 2.699 -21.847 1.00 84.38 280 TRP A N 1
ATOM 2161 C CA . TRP A 1 280 ? 23.666 1.447 -21.822 1.00 84.38 280 TRP A CA 1
ATOM 2162 C C . TRP A 1 280 ? 24.529 0.283 -22.330 1.00 84.38 280 TRP A C 1
ATOM 2164 O O . TRP A 1 280 ? 24.937 0.293 -23.494 1.00 84.38 280 TRP A O 1
ATOM 2174 N N . PRO A 1 281 ? 24.784 -0.748 -21.506 1.00 84.12 281 PRO A N 1
ATOM 2175 C CA . PRO A 1 281 ? 25.443 -1.953 -21.983 1.00 84.12 281 PRO A CA 1
ATOM 2176 C C . PRO A 1 281 ? 24.539 -2.714 -22.962 1.00 84.12 281 PRO A C 1
ATOM 2178 O O . PRO A 1 281 ? 23.340 -2.448 -23.069 1.00 84.12 281 PRO A O 1
ATOM 2181 N N . ALA A 1 282 ? 25.107 -3.691 -23.673 1.00 85.88 282 ALA A N 1
ATOM 2182 C CA . ALA A 1 282 ? 24.372 -4.568 -24.586 1.00 85.88 282 ALA A CA 1
ATOM 2183 C C . ALA A 1 282 ? 23.453 -5.540 -23.818 1.00 85.88 282 ALA A C 1
ATOM 2185 O O . ALA A 1 282 ? 23.719 -6.735 -23.735 1.00 85.88 282 ALA A O 1
ATOM 2186 N N . VAL A 1 283 ? 22.393 -5.007 -23.216 1.00 88.06 283 VAL A N 1
ATOM 2187 C CA . VAL A 1 283 ? 21.389 -5.755 -22.458 1.00 88.06 283 VAL A CA 1
ATOM 2188 C C . VAL A 1 283 ? 20.259 -6.218 -23.372 1.00 88.06 283 VAL A C 1
ATOM 2190 O O . VAL A 1 283 ? 19.812 -5.474 -24.254 1.00 88.06 283 VAL A O 1
ATOM 2193 N N . SER A 1 284 ? 19.780 -7.439 -23.152 1.00 90.88 284 SER A N 1
ATOM 2194 C CA . SER A 1 284 ? 18.519 -7.920 -23.723 1.00 90.88 284 SER A CA 1
ATOM 2195 C C . SER A 1 284 ? 17.382 -7.708 -22.735 1.00 90.88 284 SER A C 1
ATOM 2197 O O . SER A 1 284 ? 17.611 -7.748 -21.528 1.00 90.88 284 SER A O 1
ATOM 2199 N N . PHE A 1 285 ? 16.164 -7.525 -23.242 1.00 92.94 285 PHE A N 1
ATOM 2200 C CA . PHE A 1 285 ? 14.981 -7.310 -22.417 1.00 92.94 285 PHE A CA 1
ATOM 2201 C C . PHE A 1 285 ? 13.878 -8.315 -22.719 1.00 92.94 285 PHE A C 1
ATOM 2203 O O . PHE A 1 285 ? 13.724 -8.749 -23.863 1.00 92.94 285 PHE A O 1
ATOM 2210 N N . ALA A 1 286 ? 13.078 -8.620 -21.702 1.00 91.69 286 ALA A N 1
ATOM 2211 C CA . ALA A 1 286 ? 11.847 -9.383 -21.828 1.00 91.69 286 ALA A CA 1
ATOM 2212 C C . ALA A 1 286 ? 10.755 -8.770 -20.941 1.00 91.69 286 ALA A C 1
ATOM 2214 O O . ALA A 1 286 ? 11.043 -8.216 -19.881 1.00 91.69 286 ALA A O 1
ATOM 2215 N N . LEU A 1 287 ? 9.498 -8.885 -21.375 1.00 90.25 287 LEU A N 1
ATOM 2216 C CA . LEU A 1 287 ? 8.354 -8.640 -20.501 1.00 90.25 287 LEU A CA 1
ATOM 2217 C C . LEU A 1 287 ? 7.976 -9.956 -19.840 1.00 90.25 287 LEU A C 1
ATOM 2219 O O . LEU A 1 287 ? 7.730 -10.948 -20.529 1.00 90.25 287 LEU A O 1
ATOM 2223 N N . VAL A 1 288 ? 7.929 -9.952 -18.514 1.00 86.06 288 VAL A N 1
ATOM 2224 C CA . VAL A 1 288 ? 7.504 -11.105 -17.725 1.00 86.06 288 VAL A CA 1
ATOM 2225 C C . VAL A 1 288 ? 6.258 -10.734 -16.933 1.00 86.06 288 VAL A C 1
ATOM 2227 O O . VAL A 1 288 ? 6.208 -9.704 -16.265 1.00 86.06 288 VAL A O 1
ATOM 2230 N N . SER A 1 289 ? 5.233 -11.571 -17.054 1.00 69.31 289 SER A N 1
ATOM 2231 C CA . SER A 1 289 ? 3.942 -11.448 -16.378 1.00 69.31 289 SER A CA 1
ATOM 2232 C C . SER A 1 289 ? 3.789 -12.630 -15.427 1.00 69.31 289 SER A C 1
ATOM 2234 O O . SER A 1 289 ? 3.051 -13.565 -15.706 1.00 69.31 289 SER A O 1
ATOM 2236 N N . ASP A 1 290 ? 4.636 -12.655 -14.405 1.00 59.03 290 ASP A N 1
ATOM 2237 C CA . ASP A 1 290 ? 4.537 -13.482 -13.203 1.00 59.03 290 ASP A CA 1
ATOM 2238 C C . ASP A 1 290 ? 5.831 -13.269 -12.424 1.00 59.03 290 ASP A C 1
ATOM 2240 O O . ASP A 1 290 ? 6.926 -13.328 -12.992 1.00 59.03 290 ASP A O 1
ATOM 2244 N N . SER A 1 291 ? 5.717 -13.034 -11.118 1.00 46.47 291 SER A N 1
ATOM 2245 C CA . SER A 1 291 ? 6.866 -12.949 -10.226 1.00 46.47 291 SER A CA 1
ATOM 2246 C C . SER A 1 291 ? 7.600 -14.290 -10.231 1.00 46.47 291 SER A C 1
ATOM 2248 O O . SER A 1 291 ? 7.280 -15.192 -9.449 1.00 46.47 291 SER A O 1
ATOM 2250 N N . ARG A 1 292 ? 8.597 -14.452 -11.107 1.00 44.34 292 ARG A N 1
ATOM 2251 C CA . ARG A 1 292 ? 9.625 -15.463 -10.891 1.00 44.34 292 ARG A CA 1
ATOM 2252 C C . ARG A 1 292 ? 10.250 -15.109 -9.551 1.00 44.34 292 ARG A C 1
ATOM 2254 O O . ARG A 1 292 ? 10.930 -14.096 -9.412 1.00 44.34 292 ARG A O 1
ATOM 2261 N N . THR A 1 293 ? 9.970 -15.924 -8.544 1.00 38.75 293 THR A N 1
ATOM 2262 C CA . THR A 1 293 ? 10.810 -16.000 -7.359 1.00 38.75 293 THR A CA 1
ATOM 2263 C C . THR A 1 293 ? 12.176 -16.413 -7.886 1.00 38.75 293 THR A C 1
ATOM 2265 O O . THR A 1 293 ? 12.378 -17.570 -8.254 1.00 38.75 293 THR A O 1
ATOM 2268 N N . PHE A 1 294 ? 13.093 -15.455 -8.031 1.00 33.91 294 PHE A N 1
ATOM 2269 C CA . PHE A 1 294 ? 14.495 -15.798 -8.200 1.00 33.91 294 PHE A CA 1
ATOM 2270 C C . PHE A 1 294 ? 14.854 -16.621 -6.966 1.00 33.91 294 PHE A C 1
ATOM 2272 O O . PHE A 1 294 ? 14.702 -16.156 -5.835 1.00 33.91 294 PHE A O 1
ATOM 2279 N N . ALA A 1 295 ? 15.186 -17.894 -7.185 1.00 24.84 295 ALA A N 1
ATOM 2280 C CA . ALA A 1 295 ? 15.685 -18.742 -6.117 1.00 24.84 295 ALA A CA 1
ATOM 2281 C C . ALA A 1 295 ? 16.924 -18.060 -5.495 1.00 24.84 295 ALA A C 1
ATOM 2283 O O . ALA A 1 295 ? 17.659 -17.405 -6.241 1.00 24.84 295 ALA A O 1
ATOM 2284 N N . PRO A 1 296 ? 17.104 -18.165 -4.165 1.00 32.12 296 PRO A N 1
ATOM 2285 C CA . PRO A 1 296 ? 18.176 -17.486 -3.437 1.00 32.12 296 PRO A CA 1
ATOM 2286 C C . PRO A 1 296 ? 19.572 -17.790 -3.986 1.00 32.12 296 PRO A C 1
ATOM 2288 O O . PRO A 1 296 ? 19.789 -18.925 -4.475 1.00 32.12 296 PRO A O 1
#